Protein AF-A0AAC9MZA8-F1 (afdb_monomer_lite)

Secondary structure (DSSP, 8-state):
-PPP----------S-TT-----GGGGGTSPP-TTSS--------TTHHHHHHHHHHHTHHHHHHHHH-TTS-HHHHHHHHHHHTT---HHHHHHHHHHHHHHS-GGGGGGGHHHHHHHHHHH-HHHHHHHHHHHHHEEEEE-STT-EEEEE--S--SS-TTHHHHHHHHHHHTTS-HHHHHHHHHHHHHT--SHHHHHHHHHHSPPP--S------------S-----TTS---------

pLDDT: mean 80.79, std 21.35, range [30.94, 98.69]

Radius of gyration: 23.05 Å; chains: 1; bounding box: 43×54×93 Å

Organism: NCBI:txid340345

Sequence (241 aa):
MLGPTMSTTEPDNGPNEDILDVPGSWGTTVDPRRGGHRSVTATPAQKAAERTAKLIDEAQDTFASVFGSAATERRLATEVRAYLDGAASPVGAAATVQLVEFGVDAKRIKEFAAFADVWATAHGIDFAAAAVAELARSRVSRGHGSEWRLINQQQHAPEWVGEPVAQRLRTLLTTVNDANHAAAVAEIAARRDREFARIVAAYLAPPRRTGSPSSVTTSLSPTRRTSRCGWCCEPSARSNS

Structure (mmCIF, N/CA/C/O backbone):
data_AF-A0AAC9MZA8-F1
#
_entry.id   AF-A0AAC9MZA8-F1
#
loop_
_atom_site.group_PDB
_atom_site.id
_atom_site.type_symbol
_atom_site.label_atom_id
_atom_site.label_alt_id
_atom_site.label_comp_id
_atom_site.label_asym_id
_atom_site.label_entity_id
_atom_site.label_seq_id
_atom_site.pdbx_PDB_ins_code
_atom_site.Cartn_x
_atom_site.Cartn_y
_atom_site.Cartn_z
_atom_site.occupancy
_atom_site.B_iso_or_equiv
_atom_site.auth_seq_id
_atom_site.au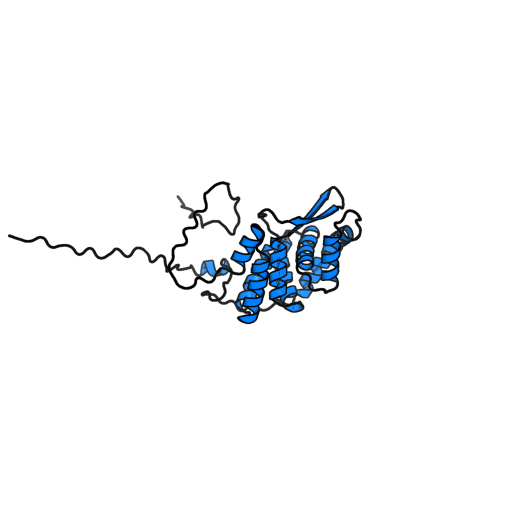th_comp_id
_atom_site.auth_asym_id
_atom_site.auth_atom_id
_atom_site.pdbx_PDB_model_num
ATOM 1 N N . MET A 1 1 ? 21.662 30.164 -75.372 1.00 40.16 1 MET A N 1
ATOM 2 C CA . MET A 1 1 ? 20.508 29.835 -74.512 1.00 40.16 1 MET A CA 1
ATOM 3 C C . MET A 1 1 ? 21.030 29.034 -73.332 1.00 40.16 1 MET A C 1
ATOM 5 O O . MET A 1 1 ? 21.491 27.921 -73.538 1.00 40.16 1 MET A O 1
ATOM 9 N N . LEU A 1 2 ? 21.070 29.640 -72.146 1.00 42.28 2 LEU A N 1
ATOM 10 C CA . LEU A 1 2 ? 21.469 28.996 -70.891 1.00 42.28 2 LEU A CA 1
ATOM 11 C C . LEU A 1 2 ? 20.207 28.391 -70.262 1.00 42.28 2 LEU A C 1
ATOM 13 O O . LEU A 1 2 ? 19.252 29.122 -70.011 1.00 42.28 2 LEU A O 1
ATOM 17 N N . GLY A 1 3 ? 20.173 27.068 -70.092 1.00 42.53 3 GLY A N 1
ATOM 18 C CA . GLY A 1 3 ? 19.085 26.375 -69.396 1.00 42.53 3 GLY A CA 1
ATOM 19 C C . GLY A 1 3 ? 19.190 26.565 -67.877 1.00 42.53 3 GLY A C 1
ATOM 20 O O . GLY A 1 3 ? 20.304 26.719 -67.371 1.00 42.53 3 GLY A O 1
ATOM 21 N N . PRO A 1 4 ? 18.068 26.575 -67.138 1.00 53.84 4 PRO A N 1
ATOM 22 C CA . PRO A 1 4 ? 18.091 26.797 -65.701 1.00 53.84 4 PRO A CA 1
ATOM 23 C C . PRO A 1 4 ? 18.634 25.559 -64.978 1.00 53.84 4 PRO A C 1
ATOM 25 O O . PRO A 1 4 ? 18.148 24.444 -65.168 1.00 53.84 4 PRO A O 1
ATOM 28 N N . THR A 1 5 ? 19.631 25.762 -64.120 1.00 47.53 5 THR A N 1
ATOM 29 C CA . THR A 1 5 ? 20.041 24.804 -63.091 1.00 47.53 5 THR A CA 1
ATOM 30 C C . THR A 1 5 ? 18.892 24.618 -62.106 1.00 47.53 5 THR A C 1
ATOM 32 O O . THR A 1 5 ? 18.578 25.528 -61.341 1.00 47.53 5 THR A O 1
ATOM 35 N N . MET A 1 6 ? 18.255 23.445 -62.120 1.00 43.38 6 MET A N 1
ATOM 36 C CA . MET A 1 6 ? 17.408 23.020 -61.010 1.00 43.38 6 MET A CA 1
ATOM 37 C C . MET A 1 6 ? 18.306 22.778 -59.796 1.00 43.38 6 MET A C 1
ATOM 39 O O . MET A 1 6 ? 19.080 21.824 -59.767 1.00 43.38 6 MET A O 1
ATOM 43 N N . SER A 1 7 ? 18.219 23.666 -58.806 1.00 48.50 7 SER A N 1
ATOM 44 C CA . SER A 1 7 ? 18.683 23.382 -57.453 1.00 48.50 7 SER A CA 1
ATOM 45 C C . SER A 1 7 ? 17.891 22.194 -56.917 1.00 48.50 7 SER A C 1
ATOM 47 O O . SER A 1 7 ? 16.705 22.320 -56.623 1.00 48.50 7 SER A O 1
ATOM 49 N N . THR A 1 8 ? 18.548 21.047 -56.776 1.00 46.00 8 THR A N 1
ATOM 50 C CA . THR A 1 8 ? 18.083 19.985 -55.885 1.00 46.00 8 THR A CA 1
ATOM 51 C C . THR A 1 8 ? 18.159 20.535 -54.467 1.00 46.00 8 THR A C 1
ATOM 53 O O . THR A 1 8 ? 19.239 20.636 -53.892 1.00 46.00 8 THR A O 1
ATOM 56 N N . THR A 1 9 ? 17.026 20.971 -53.927 1.00 53.22 9 THR A N 1
ATOM 57 C CA . THR A 1 9 ? 16.895 21.254 -52.500 1.00 53.22 9 THR A CA 1
ATOM 58 C C . THR A 1 9 ? 16.979 19.913 -51.775 1.00 53.22 9 THR A C 1
ATOM 60 O O . THR A 1 9 ? 16.089 19.074 -51.909 1.00 53.22 9 THR A O 1
ATOM 63 N N . GLU A 1 10 ? 18.093 19.680 -51.083 1.00 53.59 10 GLU A N 1
ATOM 64 C CA . GLU A 1 10 ? 18.228 18.615 -50.088 1.00 53.59 10 GLU A CA 1
ATOM 65 C C . GLU A 1 10 ? 17.060 18.727 -49.090 1.00 53.59 10 GLU A C 1
ATOM 67 O O . GLU A 1 10 ? 16.728 19.847 -48.688 1.00 53.59 10 GLU A O 1
ATOM 72 N N . PRO A 1 11 ? 16.393 17.622 -48.711 1.00 55.06 11 PRO A N 1
ATOM 73 C CA . PRO A 1 11 ? 15.373 17.681 -47.677 1.00 55.06 11 PRO A CA 1
ATOM 74 C C . PRO A 1 11 ? 16.031 18.141 -46.374 1.00 55.06 11 PRO A C 1
ATOM 76 O O . PRO A 1 11 ? 16.945 17.494 -45.864 1.00 55.06 11 PRO A O 1
ATOM 79 N N . ASP A 1 12 ? 15.565 19.280 -45.870 1.00 57.78 12 ASP A N 1
ATOM 80 C CA . ASP A 1 12 ? 15.912 19.813 -44.560 1.00 57.78 12 ASP A CA 1
ATOM 81 C C . ASP A 1 12 ? 15.499 18.788 -43.494 1.00 57.78 12 ASP A C 1
ATOM 83 O O . ASP A 1 12 ? 14.321 18.640 -43.155 1.00 57.78 12 ASP A O 1
ATOM 87 N N . ASN A 1 13 ? 16.473 18.003 -43.032 1.00 57.28 13 ASN A N 1
ATOM 88 C CA . ASN A 1 13 ? 16.318 17.111 -41.895 1.00 57.28 13 ASN A CA 1
ATOM 89 C C . ASN A 1 13 ? 16.257 17.990 -40.646 1.00 57.28 13 ASN A C 1
ATOM 91 O O . ASN A 1 13 ? 17.284 18.258 -40.017 1.00 57.28 13 ASN A O 1
ATOM 95 N N . GLY A 1 14 ? 15.049 18.438 -40.299 1.00 57.06 14 GLY A N 1
ATOM 96 C CA . GLY A 1 14 ? 14.773 19.050 -39.003 1.00 57.06 14 GLY A CA 1
ATOM 97 C C . GLY A 1 14 ? 15.338 18.204 -37.850 1.00 57.06 14 GLY A C 1
ATOM 98 O O . GLY A 1 14 ? 15.665 17.026 -38.041 1.00 57.06 14 GLY A O 1
ATOM 99 N N . PRO A 1 15 ? 15.496 18.783 -36.646 1.00 60.12 15 PRO A N 1
ATOM 100 C CA . PRO A 1 15 ? 16.067 18.068 -35.509 1.00 60.12 15 PRO A CA 1
ATOM 101 C C . PRO A 1 15 ? 15.370 16.717 -35.337 1.00 60.12 15 PRO A C 1
ATOM 103 O O . PRO A 1 15 ? 14.144 16.647 -35.318 1.00 60.12 15 PRO A O 1
ATOM 106 N N . ASN A 1 16 ? 16.167 15.648 -35.270 1.00 62.47 16 ASN A N 1
ATOM 107 C CA . ASN A 1 16 ? 15.675 14.279 -35.211 1.00 62.47 16 ASN A CA 1
ATOM 108 C C . ASN A 1 16 ? 14.790 14.094 -33.967 1.00 62.47 16 ASN A C 1
ATOM 110 O O . ASN A 1 16 ? 15.305 13.926 -32.862 1.00 62.47 16 ASN A O 1
ATOM 114 N N . GLU A 1 17 ? 13.468 14.123 -34.151 1.00 58.84 17 GLU A N 1
ATOM 115 C CA . GLU A 1 17 ? 12.479 13.984 -33.073 1.00 58.84 17 GLU A CA 1
ATOM 116 C C . GLU A 1 17 ? 12.565 12.619 -32.361 1.00 58.84 17 GLU A C 1
ATOM 118 O O . GLU A 1 17 ? 12.025 12.455 -31.265 1.00 58.84 17 GLU A O 1
ATOM 123 N N . ASP A 1 18 ? 13.287 11.651 -32.940 1.00 64.44 18 ASP A N 1
ATOM 124 C CA . ASP A 1 18 ? 13.537 10.341 -32.340 1.00 64.44 18 ASP A CA 1
ATOM 125 C C . ASP A 1 18 ? 14.761 10.314 -31.401 1.00 64.44 18 ASP A C 1
ATOM 127 O O . ASP A 1 18 ? 14.994 9.303 -30.731 1.00 64.44 18 ASP A O 1
ATOM 131 N N . ILE A 1 19 ? 15.537 11.403 -31.304 1.00 58.75 19 ILE A N 1
ATOM 132 C CA . ILE A 1 19 ? 16.696 11.514 -30.404 1.00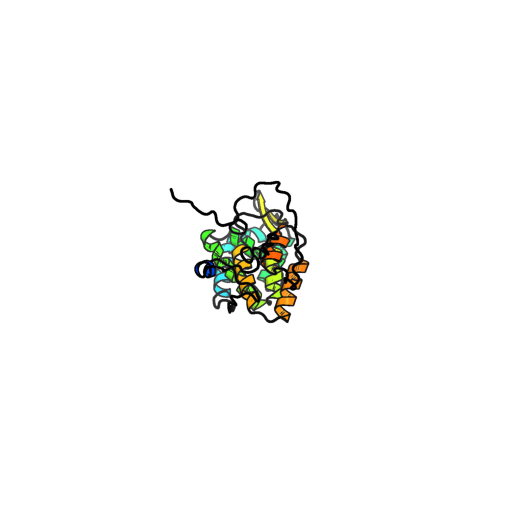 58.75 19 ILE A CA 1
ATOM 133 C C . ILE A 1 19 ? 16.410 12.560 -29.325 1.00 58.75 19 ILE A C 1
ATOM 135 O O . ILE A 1 19 ? 16.595 13.760 -29.512 1.00 58.75 19 ILE A O 1
ATOM 139 N N . LEU A 1 20 ? 15.993 12.082 -28.151 1.00 65.94 20 LEU A N 1
ATOM 140 C CA . LEU A 1 20 ? 15.943 12.898 -26.942 1.00 65.94 20 LEU A CA 1
ATOM 141 C C . LEU A 1 20 ? 17.259 12.750 -26.168 1.00 65.94 20 LEU A C 1
ATOM 143 O O . LEU A 1 20 ? 17.430 11.792 -25.410 1.00 65.94 20 LEU A O 1
ATOM 147 N N . ASP A 1 21 ? 18.162 13.720 -26.319 1.00 67.25 21 ASP A N 1
ATOM 148 C CA . ASP A 1 21 ? 19.349 13.840 -25.468 1.00 67.25 21 ASP A CA 1
ATOM 149 C C . ASP A 1 21 ? 18.939 14.334 -24.077 1.00 67.25 21 ASP A C 1
ATOM 151 O O . ASP A 1 21 ? 18.751 15.526 -23.830 1.00 67.25 21 ASP A O 1
ATOM 155 N N . VAL A 1 22 ? 18.764 13.393 -23.149 1.00 64.81 22 VAL A N 1
ATOM 156 C CA . VAL A 1 22 ? 18.431 13.699 -21.755 1.00 64.81 22 VAL A CA 1
ATOM 157 C C . VAL A 1 22 ? 19.700 14.172 -21.037 1.00 64.81 22 VAL A C 1
ATOM 159 O O . VAL A 1 22 ? 20.638 13.380 -20.892 1.00 64.81 22 VAL A O 1
ATOM 162 N N . PRO A 1 23 ? 19.756 15.420 -20.530 1.00 70.56 23 PRO A N 1
ATOM 163 C CA . PRO A 1 23 ? 20.913 15.900 -19.786 1.00 70.56 23 PRO A CA 1
ATOM 164 C C . PRO A 1 23 ? 21.208 14.997 -18.586 1.00 70.56 23 PRO A C 1
ATOM 166 O O . PRO A 1 23 ? 20.300 14.620 -17.844 1.00 70.56 23 PRO A O 1
ATOM 169 N N . GLY A 1 24 ? 22.483 14.693 -18.329 1.00 65.31 24 GLY A N 1
ATOM 170 C CA . GLY A 1 24 ? 22.874 13.827 -17.206 1.00 65.31 24 GLY A CA 1
ATOM 171 C C . GLY A 1 24 ? 22.377 14.318 -15.836 1.00 65.31 24 GLY A C 1
ATOM 172 O O . GLY A 1 24 ? 22.104 13.508 -14.950 1.00 65.31 24 GLY A O 1
ATOM 173 N N . SER A 1 25 ? 22.171 15.631 -15.679 1.00 66.38 25 SER A N 1
ATOM 174 C CA . SER A 1 25 ? 21.596 16.249 -14.476 1.00 66.38 25 SER A CA 1
ATOM 175 C C . SER A 1 25 ? 20.139 15.856 -14.215 1.00 66.38 25 SER A C 1
ATOM 177 O O . SER A 1 25 ? 19.708 15.871 -13.067 1.00 66.38 25 SER A O 1
ATOM 179 N N . TRP A 1 26 ? 19.388 15.451 -15.243 1.00 68.31 26 TRP A N 1
ATOM 180 C CA . TRP A 1 26 ? 18.012 14.963 -15.104 1.00 68.31 26 TRP A CA 1
ATOM 181 C C . TRP A 1 26 ? 17.964 13.510 -14.640 1.00 68.31 26 TRP A C 1
ATOM 183 O O . TRP A 1 26 ? 16.920 13.030 -14.200 1.00 68.31 26 TRP A O 1
ATOM 193 N N . GLY A 1 27 ? 19.099 12.805 -14.675 1.00 61.03 27 GLY A N 1
ATOM 194 C CA . GLY A 1 27 ? 19.196 11.423 -14.230 1.00 61.03 27 GLY A CA 1
ATOM 195 C C . GLY A 1 27 ? 18.736 11.227 -12.784 1.00 61.03 27 GLY A C 1
ATOM 196 O O . GLY A 1 27 ? 18.215 10.170 -12.462 1.00 61.03 27 GLY A O 1
ATOM 197 N N . THR A 1 28 ? 18.857 12.215 -11.898 1.00 61.91 28 THR A N 1
ATOM 198 C CA . THR A 1 28 ? 18.355 12.110 -10.513 1.00 61.91 28 THR A CA 1
ATOM 199 C C . THR A 1 28 ? 16.858 12.394 -10.377 1.00 61.91 28 THR A C 1
ATOM 201 O O . THR A 1 28 ? 16.281 12.060 -9.347 1.00 61.91 28 THR A O 1
ATOM 204 N N . THR A 1 29 ? 16.233 12.986 -11.395 1.00 69.81 29 THR A N 1
ATOM 205 C CA . THR A 1 29 ? 14.826 13.418 -11.389 1.00 69.81 29 THR A CA 1
ATOM 206 C C . THR A 1 29 ? 13.913 12.457 -12.152 1.00 69.81 29 THR A C 1
ATOM 208 O O . THR A 1 29 ? 12.716 12.415 -11.890 1.00 69.81 29 THR A O 1
ATOM 211 N N . VAL A 1 30 ? 14.458 11.672 -13.086 1.00 76.88 30 VAL A N 1
ATOM 212 C CA . VAL A 1 30 ? 13.683 10.728 -13.902 1.00 76.88 30 VAL A CA 1
ATOM 213 C C . VAL A 1 30 ? 13.622 9.351 -13.242 1.00 76.88 30 VAL A C 1
ATOM 215 O O . VAL A 1 30 ? 14.651 8.704 -13.016 1.00 76.88 30 VAL A O 1
ATOM 218 N N . ASP A 1 31 ? 12.400 8.872 -13.005 1.00 80.44 31 ASP A N 1
ATOM 219 C CA . ASP A 1 31 ? 12.159 7.527 -12.489 1.00 80.44 31 ASP A CA 1
ATOM 220 C C . ASP A 1 31 ? 12.634 6.439 -13.464 1.00 80.44 31 ASP A C 1
ATOM 222 O O . ASP A 1 31 ? 12.377 6.522 -14.674 1.00 80.44 31 ASP A O 1
ATOM 226 N N . PRO A 1 32 ? 13.273 5.367 -12.961 1.00 83.06 32 PRO A N 1
ATOM 227 C CA . PRO A 1 32 ? 13.818 4.314 -13.803 1.00 83.06 32 PRO A CA 1
ATOM 228 C C . PRO A 1 32 ? 12.712 3.591 -14.584 1.00 83.06 32 PRO A C 1
ATOM 230 O O . PRO A 1 32 ? 11.593 3.398 -14.104 1.00 83.06 32 PRO A O 1
ATOM 233 N N . ARG A 1 33 ? 13.033 3.165 -15.809 1.00 81.69 33 ARG A N 1
ATOM 234 C CA . ARG A 1 33 ? 12.140 2.387 -16.678 1.00 81.69 33 ARG A CA 1
ATOM 235 C C . ARG A 1 33 ? 12.833 1.100 -17.099 1.00 81.69 33 ARG A C 1
ATOM 237 O O . ARG A 1 33 ? 13.987 1.119 -17.523 1.00 81.69 33 ARG A O 1
ATOM 244 N N . ARG A 1 34 ? 12.100 -0.013 -17.059 1.00 77.94 34 ARG A N 1
ATOM 245 C CA . ARG A 1 34 ? 12.588 -1.307 -17.543 1.00 77.94 34 ARG A CA 1
ATOM 246 C C . ARG A 1 34 ? 12.962 -1.234 -19.027 1.00 77.94 34 ARG A C 1
ATOM 248 O O . ARG A 1 34 ? 12.158 -0.779 -19.839 1.00 77.94 34 ARG A O 1
ATOM 255 N N . GLY A 1 35 ? 14.174 -1.680 -19.361 1.00 73.38 35 GLY A N 1
ATOM 256 C CA . GLY A 1 35 ? 14.730 -1.607 -20.719 1.00 73.38 35 GLY A CA 1
ATOM 257 C C . GLY A 1 35 ? 15.127 -0.198 -21.180 1.00 73.38 35 GLY A C 1
ATOM 258 O O . GLY A 1 35 ? 15.465 -0.027 -22.345 1.00 73.38 35 GLY A O 1
ATOM 259 N N . GLY A 1 36 ? 15.066 0.811 -20.304 1.00 71.88 36 GLY A N 1
ATOM 260 C CA . GLY A 1 36 ? 15.584 2.148 -20.592 1.00 71.88 36 GLY A CA 1
ATOM 261 C C . GLY A 1 36 ? 17.101 2.239 -20.405 1.00 71.88 36 GLY A C 1
ATOM 262 O O . GLY A 1 36 ? 17.721 1.357 -19.815 1.00 71.88 36 GLY A O 1
ATOM 263 N N . HIS A 1 37 ? 17.686 3.357 -20.845 1.00 62.81 37 HIS A N 1
ATOM 264 C CA . HIS A 1 37 ? 19.131 3.629 -20.768 1.00 62.81 37 HIS A CA 1
ATOM 265 C C . HIS A 1 37 ? 19.712 3.586 -19.345 1.00 62.81 37 HIS A C 1
ATOM 267 O O . HIS A 1 37 ? 20.920 3.452 -19.171 1.00 62.81 37 HIS A O 1
ATOM 273 N N . ARG A 1 38 ? 18.857 3.672 -18.319 1.00 66.31 38 ARG A N 1
ATOM 274 C CA . ARG A 1 38 ? 19.238 3.593 -16.912 1.00 66.31 38 ARG A CA 1
ATOM 275 C C . ARG A 1 38 ? 18.581 2.381 -16.261 1.00 66.31 38 ARG A C 1
ATOM 277 O O . ARG A 1 38 ? 17.473 2.472 -15.736 1.00 66.31 38 ARG A O 1
ATOM 284 N N . SER A 1 39 ? 19.276 1.248 -16.293 1.00 58.72 39 SER A N 1
ATOM 285 C CA . SER A 1 39 ? 18.926 0.114 -15.440 1.00 58.72 39 SER A CA 1
ATOM 286 C C . SER A 1 39 ? 19.433 0.401 -14.029 1.00 58.72 39 SER A C 1
ATOM 288 O O . SER A 1 39 ? 20.631 0.601 -13.828 1.00 58.72 39 SER A O 1
ATOM 290 N N . VAL A 1 40 ? 18.524 0.479 -13.059 1.00 72.06 40 VAL A N 1
ATOM 291 C CA . VAL A 1 40 ? 18.881 0.575 -11.642 1.00 72.06 40 VAL A CA 1
ATOM 292 C C . VAL A 1 40 ? 18.729 -0.814 -11.045 1.00 72.06 40 VAL A C 1
ATOM 294 O O . VAL A 1 40 ? 17.638 -1.385 -11.074 1.00 72.06 40 VAL A O 1
ATOM 297 N N . THR A 1 41 ? 19.812 -1.353 -10.489 1.00 73.81 41 THR A N 1
ATOM 298 C CA . THR A 1 41 ? 19.726 -2.558 -9.666 1.00 73.81 41 THR A CA 1
ATOM 299 C C . THR A 1 41 ? 19.141 -2.178 -8.310 1.00 73.81 41 THR A C 1
ATOM 301 O O . THR A 1 41 ? 19.788 -1.508 -7.510 1.00 73.81 41 THR A O 1
ATOM 304 N N . ALA A 1 42 ? 17.905 -2.590 -8.058 1.00 82.56 42 ALA A N 1
ATOM 305 C CA . ALA A 1 42 ? 17.205 -2.412 -6.802 1.00 82.56 42 ALA A CA 1
ATOM 306 C C . ALA A 1 42 ? 16.868 -3.760 -6.161 1.00 82.56 42 ALA A C 1
ATOM 308 O O . ALA A 1 42 ? 16.289 -4.644 -6.795 1.00 82.56 42 ALA A O 1
ATOM 309 N N . THR A 1 43 ? 17.205 -3.874 -4.881 1.00 87.94 43 THR A N 1
ATOM 310 C CA . THR A 1 43 ? 16.746 -4.922 -3.967 1.00 87.94 43 THR A CA 1
ATOM 311 C C . THR A 1 43 ? 15.931 -4.281 -2.841 1.00 87.94 43 THR A C 1
ATOM 313 O O . THR A 1 43 ? 16.138 -3.091 -2.560 1.00 87.94 43 THR A O 1
ATOM 316 N N . PRO A 1 44 ? 14.999 -5.018 -2.204 1.00 89.62 44 PRO A N 1
ATOM 317 C CA . PRO A 1 44 ? 14.265 -4.523 -1.043 1.00 89.62 44 PRO A CA 1
ATOM 318 C C . PRO A 1 44 ? 15.199 -3.984 0.046 1.00 89.62 44 PRO A C 1
ATOM 320 O O . PRO A 1 44 ? 16.245 -4.575 0.325 1.00 89.62 44 PRO A O 1
ATOM 323 N N . ALA A 1 45 ? 14.854 -2.848 0.656 1.00 89.19 45 ALA A N 1
ATOM 324 C CA . ALA A 1 45 ? 15.698 -2.254 1.682 1.00 89.19 45 ALA A CA 1
ATOM 325 C C . ALA A 1 45 ? 15.727 -3.133 2.943 1.00 89.19 45 ALA A C 1
ATOM 327 O O . ALA A 1 45 ? 14.685 -3.498 3.480 1.00 89.19 45 ALA A O 1
ATOM 328 N N . GLN A 1 46 ? 16.923 -3.390 3.481 1.00 88.94 46 GLN A N 1
ATOM 329 C CA . GLN A 1 46 ? 17.118 -4.271 4.642 1.00 88.94 46 GLN A CA 1
ATOM 330 C C . GLN A 1 46 ? 16.280 -3.870 5.870 1.00 88.94 46 GLN A C 1
ATOM 332 O O . GLN A 1 46 ? 15.800 -4.727 6.602 1.00 88.94 46 GLN A O 1
ATOM 337 N N . LYS A 1 47 ? 16.083 -2.564 6.087 1.00 93.50 47 LYS A N 1
ATOM 338 C CA . LYS A 1 47 ? 15.307 -2.018 7.215 1.00 93.50 47 LYS A CA 1
ATOM 339 C C . LYS A 1 47 ? 13.840 -1.728 6.882 1.00 93.50 47 LYS A C 1
ATOM 341 O O . LYS A 1 47 ? 13.184 -1.011 7.630 1.00 93.50 47 LYS A O 1
ATOM 346 N N . ALA A 1 48 ? 13.321 -2.210 5.751 1.00 94.75 48 ALA A N 1
ATOM 347 C CA . ALA A 1 48 ? 11.944 -1.930 5.349 1.00 94.75 48 ALA A CA 1
ATOM 348 C C . ALA A 1 48 ? 10.930 -2.447 6.380 1.00 94.75 48 ALA A C 1
ATOM 350 O O . ALA A 1 48 ? 10.074 -1.684 6.812 1.00 94.75 48 ALA A O 1
ATOM 351 N N . ALA A 1 49 ? 11.092 -3.690 6.847 1.00 96.62 49 ALA A N 1
ATOM 352 C CA . ALA A 1 49 ? 10.205 -4.287 7.847 1.00 96.62 49 ALA A CA 1
ATOM 353 C C . ALA A 1 49 ? 10.189 -3.501 9.170 1.00 96.62 49 ALA A C 1
ATOM 355 O O . ALA A 1 49 ? 9.118 -3.178 9.671 1.00 96.62 49 ALA A O 1
ATOM 356 N N . GLU A 1 50 ? 11.364 -3.127 9.691 1.00 97.31 50 GLU A N 1
ATOM 357 C CA . GLU A 1 50 ? 11.497 -2.312 10.910 1.00 97.31 50 GLU A CA 1
ATOM 358 C C . GLU A 1 50 ? 10.796 -0.951 10.758 1.00 97.31 50 GLU A C 1
ATOM 360 O O . GLU A 1 50 ? 10.034 -0.533 11.629 1.00 97.31 50 GLU A O 1
ATOM 365 N N . ARG A 1 51 ? 11.008 -0.270 9.624 1.00 97.44 51 ARG A N 1
ATOM 366 C CA . ARG A 1 51 ? 10.381 1.031 9.341 1.00 97.44 51 ARG A CA 1
ATOM 367 C C . ARG A 1 51 ? 8.866 0.922 9.219 1.00 97.44 51 ARG A C 1
ATOM 369 O O . ARG A 1 51 ? 8.157 1.731 9.806 1.00 97.44 51 ARG A O 1
ATOM 376 N N . THR A 1 52 ? 8.371 -0.069 8.484 1.00 98.00 52 THR A N 1
ATOM 377 C CA . THR A 1 52 ? 6.934 -0.309 8.330 1.00 98.00 52 THR A CA 1
ATOM 378 C C . THR A 1 52 ? 6.281 -0.646 9.666 1.00 98.00 52 THR A C 1
ATOM 380 O O . THR A 1 52 ? 5.239 -0.077 9.977 1.00 98.00 52 THR A O 1
ATOM 383 N N . ALA A 1 53 ? 6.906 -1.500 10.483 1.00 97.94 53 ALA A N 1
ATOM 384 C CA . ALA A 1 53 ? 6.409 -1.819 11.818 1.00 97.94 53 ALA A CA 1
ATOM 385 C C . ALA A 1 53 ? 6.314 -0.563 12.696 1.00 97.94 53 ALA A C 1
ATOM 387 O O . ALA A 1 53 ? 5.279 -0.337 13.313 1.00 97.94 53 ALA A O 1
ATOM 388 N N . LYS A 1 54 ? 7.340 0.299 12.679 1.00 98.00 54 LYS A N 1
ATOM 389 C CA . LYS A 1 54 ? 7.329 1.572 13.411 1.00 98.00 54 LYS A CA 1
ATOM 390 C C . LYS A 1 54 ? 6.201 2.508 12.962 1.00 98.00 54 LYS A C 1
ATOM 392 O O . LYS A 1 54 ? 5.535 3.096 13.801 1.00 98.00 54 LYS A O 1
ATOM 397 N N . LEU A 1 55 ? 5.970 2.642 11.655 1.00 98.31 55 LEU A N 1
ATOM 398 C CA . LEU A 1 55 ? 4.871 3.465 11.133 1.00 98.31 55 LEU A CA 1
ATOM 399 C C . LEU A 1 55 ? 3.492 2.923 11.546 1.00 98.31 55 LEU A C 1
ATOM 401 O O . LEU A 1 55 ? 2.591 3.698 11.852 1.00 98.31 55 LEU A O 1
ATOM 405 N N . ILE A 1 56 ? 3.323 1.597 11.560 1.00 98.31 56 ILE A N 1
ATOM 406 C CA . ILE A 1 56 ? 2.085 0.951 12.020 1.00 98.31 56 ILE A CA 1
ATOM 407 C C . ILE A 1 56 ? 1.895 1.154 13.529 1.00 98.31 56 ILE A C 1
ATOM 409 O O . ILE A 1 56 ? 0.781 1.437 13.965 1.00 98.31 56 ILE A O 1
ATOM 413 N N . ASP A 1 57 ? 2.960 1.027 14.319 1.00 98.12 57 ASP A N 1
ATOM 414 C CA . ASP A 1 57 ? 2.945 1.253 15.768 1.00 98.12 57 ASP A CA 1
ATOM 415 C C . ASP A 1 57 ? 2.546 2.697 16.115 1.00 98.12 57 ASP A C 1
ATOM 417 O O . ASP A 1 57 ? 1.633 2.946 16.894 1.00 98.12 57 ASP A O 1
ATOM 421 N N . GLU A 1 58 ? 3.122 3.683 15.436 1.00 97.69 58 GLU A N 1
ATOM 422 C CA . GLU A 1 58 ? 2.747 5.086 15.645 1.00 97.69 58 GLU A CA 1
ATOM 423 C C . GLU A 1 58 ? 1.285 5.381 15.277 1.00 97.69 58 GLU A C 1
ATOM 425 O O . GLU A 1 58 ? 0.657 6.259 15.864 1.00 97.69 58 GLU A O 1
ATOM 430 N N . ALA A 1 59 ? 0.715 4.622 14.341 1.00 97.56 59 ALA A N 1
ATOM 431 C CA . ALA A 1 59 ? -0.676 4.753 13.935 1.00 97.56 59 ALA A CA 1
ATOM 432 C C . ALA A 1 59 ? -1.660 3.913 14.779 1.00 97.56 59 ALA A C 1
ATOM 434 O O . ALA A 1 59 ? -2.839 3.836 14.413 1.00 97.56 59 ALA A O 1
ATOM 435 N N . GLN A 1 60 ? -1.232 3.302 15.898 1.00 97.62 60 GLN A N 1
ATOM 436 C CA . GLN A 1 60 ? -2.079 2.421 16.722 1.00 97.62 60 GLN A CA 1
ATOM 437 C C . GLN A 1 60 ? -3.413 3.065 17.127 1.00 97.62 60 GLN A C 1
ATOM 439 O O . GLN A 1 60 ? -4.450 2.411 17.018 1.00 97.62 60 GLN A O 1
ATOM 444 N N . ASP A 1 61 ? -3.433 4.344 17.510 1.00 96.69 61 ASP A N 1
ATOM 445 C CA . ASP A 1 61 ? -4.676 5.035 17.892 1.00 96.69 61 ASP A CA 1
ATOM 446 C C . ASP A 1 61 ? -5.681 5.116 16.732 1.00 96.69 61 ASP A C 1
ATOM 448 O O . ASP A 1 61 ? -6.897 4.994 16.921 1.00 96.69 61 ASP A O 1
ATOM 452 N N . THR A 1 62 ? -5.181 5.259 15.501 1.00 96.44 62 THR A N 1
ATOM 453 C CA . THR A 1 62 ? -6.022 5.236 14.300 1.00 96.44 62 THR A CA 1
ATOM 454 C C . THR A 1 62 ? -6.609 3.843 14.085 1.00 96.44 62 THR A C 1
ATOM 456 O O . THR A 1 62 ? -7.816 3.712 13.871 1.00 96.44 62 THR A O 1
ATOM 459 N N . PHE A 1 63 ? -5.798 2.787 14.204 1.00 97.25 63 PHE A N 1
ATOM 460 C CA . PHE A 1 63 ? -6.285 1.407 14.109 1.00 97.25 63 PHE A CA 1
ATOM 461 C C . PHE A 1 63 ? -7.301 1.078 15.209 1.00 97.25 63 PHE A C 1
ATOM 463 O O . PHE A 1 63 ? -8.356 0.510 14.919 1.00 97.25 63 PHE A O 1
ATOM 470 N N . ALA A 1 64 ? -7.045 1.496 16.449 1.00 96.19 64 ALA A N 1
ATOM 471 C CA . ALA A 1 64 ? -7.968 1.333 17.566 1.00 96.19 64 ALA A CA 1
ATOM 472 C C . ALA A 1 64 ? -9.316 2.017 17.289 1.00 96.19 64 ALA A C 1
ATOM 474 O O . ALA A 1 64 ? -10.368 1.428 17.539 1.00 96.19 64 ALA A O 1
ATOM 475 N N . SER A 1 65 ? -9.310 3.217 16.695 1.00 94.38 65 SER A N 1
ATOM 476 C CA . SER A 1 65 ? -10.536 3.911 16.282 1.00 94.38 65 SER A CA 1
ATOM 477 C C . SER A 1 65 ? -11.321 3.137 15.217 1.00 94.38 65 SER A C 1
ATOM 479 O O . SER A 1 65 ? -12.541 2.995 15.335 1.00 94.38 65 SER A O 1
ATOM 481 N N . VAL A 1 66 ? -10.636 2.605 14.201 1.00 95.62 66 VAL A N 1
ATOM 482 C CA . VAL A 1 66 ? -11.256 1.802 13.134 1.00 95.62 66 VAL A CA 1
ATOM 483 C C . VAL A 1 66 ? -11.882 0.533 13.708 1.00 95.62 66 VAL A C 1
ATOM 485 O O . VAL A 1 66 ? -13.025 0.216 13.383 1.00 95.62 66 VAL A O 1
ATOM 488 N N . PHE A 1 67 ? -11.170 -0.185 14.578 1.00 95.69 67 PHE A N 1
ATOM 489 C CA . PHE A 1 67 ? -11.627 -1.470 15.108 1.00 95.69 67 PHE A CA 1
ATOM 490 C C . PHE A 1 67 ? -12.632 -1.357 16.256 1.00 95.69 67 PHE A C 1
ATOM 492 O O . PHE A 1 67 ? -13.448 -2.261 16.423 1.00 95.69 67 PHE A O 1
ATOM 499 N N . GLY A 1 68 ? -12.585 -0.275 17.034 1.00 92.31 68 GLY A N 1
ATOM 500 C CA . GLY A 1 68 ? -13.463 -0.054 18.184 1.00 92.31 68 GLY A CA 1
ATOM 501 C C . GLY A 1 68 ? -14.805 0.601 17.844 1.00 92.31 68 GLY A C 1
ATOM 502 O O . GLY A 1 68 ? -15.710 0.606 18.675 1.00 92.31 68 GLY A O 1
ATOM 503 N N . SER A 1 69 ? -14.959 1.160 16.643 1.00 91.44 69 SER A N 1
ATOM 504 C CA . SER A 1 69 ? -16.169 1.881 16.242 1.00 91.44 69 SER A CA 1
ATOM 505 C C . SER A 1 69 ? -17.166 0.977 15.517 1.00 91.44 69 SER A C 1
ATOM 507 O O . SER A 1 69 ? -16.883 0.450 14.442 1.00 91.44 69 SER A O 1
ATOM 509 N N . ALA A 1 70 ? -18.389 0.875 16.045 1.00 90.12 70 ALA A N 1
ATOM 510 C CA . ALA A 1 70 ? -19.501 0.201 15.364 1.00 90.12 70 ALA A CA 1
ATOM 511 C C . ALA A 1 70 ? -19.944 0.913 14.068 1.00 90.12 70 ALA A C 1
ATOM 513 O O . ALA A 1 70 ? -20.618 0.310 13.235 1.00 90.12 70 ALA A O 1
ATOM 514 N N . ALA A 1 71 ? -19.567 2.186 13.894 1.00 90.25 71 ALA A N 1
ATOM 515 C CA . ALA A 1 71 ? -19.847 2.961 12.686 1.00 90.25 71 ALA A CA 1
ATOM 516 C C . ALA A 1 71 ? -18.852 2.675 11.546 1.00 90.25 71 ALA A C 1
ATOM 518 O O . ALA A 1 71 ? -19.080 3.098 10.413 1.00 90.25 71 ALA A O 1
ATOM 519 N N . THR A 1 72 ? -17.749 1.971 11.821 1.00 93.38 72 THR A N 1
ATOM 520 C CA . THR A 1 72 ? -16.790 1.566 10.792 1.00 93.38 72 THR A CA 1
ATOM 521 C C . THR A 1 72 ? -17.420 0.569 9.825 1.00 93.38 72 THR A C 1
ATOM 523 O O . THR A 1 72 ? -18.046 -0.419 10.217 1.00 93.38 72 THR A O 1
ATOM 526 N N . GLU A 1 73 ? -17.198 0.784 8.532 1.00 95.00 73 GLU A N 1
ATOM 527 C CA . GLU A 1 73 ? -17.558 -0.170 7.495 1.00 95.00 73 GLU A CA 1
ATOM 528 C C . GLU A 1 73 ? -16.886 -1.526 7.755 1.00 95.00 73 GLU A C 1
ATOM 530 O O . GLU A 1 73 ? -15.660 -1.653 7.755 1.00 95.00 73 GLU A O 1
ATOM 535 N N . ARG A 1 74 ? -17.700 -2.578 7.914 1.00 94.94 74 ARG A N 1
ATOM 536 C CA . ARG A 1 74 ? -17.214 -3.934 8.227 1.00 94.94 74 ARG A CA 1
ATOM 537 C C . ARG A 1 74 ? -16.152 -4.437 7.252 1.00 94.94 74 ARG A C 1
ATOM 539 O O . ARG A 1 74 ? -15.219 -5.116 7.676 1.00 94.94 74 ARG A O 1
ATOM 546 N N . ARG A 1 75 ? -16.284 -4.109 5.963 1.00 96.00 75 ARG A N 1
ATOM 547 C CA . ARG A 1 75 ? -15.326 -4.520 4.933 1.00 96.00 75 ARG A CA 1
ATOM 548 C C . ARG A 1 75 ? -13.937 -3.944 5.204 1.00 96.00 75 ARG A C 1
ATOM 550 O O . ARG A 1 75 ? -12.984 -4.710 5.227 1.00 96.00 75 ARG A O 1
ATOM 557 N N . LEU A 1 76 ? -13.833 -2.642 5.483 1.00 97.19 76 LEU A N 1
ATOM 558 C CA . LEU A 1 76 ? -12.564 -1.986 5.812 1.00 97.19 76 LEU A CA 1
ATOM 559 C C . LEU A 1 76 ? -11.876 -2.670 7.001 1.00 97.19 76 LEU A C 1
ATOM 561 O O . LEU A 1 76 ? -10.730 -3.097 6.890 1.00 97.19 76 LEU A O 1
ATOM 565 N N . ALA A 1 77 ? -12.593 -2.830 8.118 1.00 97.25 77 ALA A N 1
ATOM 566 C CA . ALA A 1 77 ? -12.035 -3.454 9.317 1.00 97.25 77 ALA A CA 1
ATOM 567 C C . ALA A 1 77 ? -11.612 -4.916 9.082 1.00 97.25 77 ALA A C 1
ATOM 569 O O . ALA A 1 77 ? -10.631 -5.371 9.665 1.00 97.25 77 ALA A O 1
ATOM 570 N N . THR A 1 78 ? -12.346 -5.654 8.243 1.00 97.62 78 THR A N 1
ATOM 571 C CA . THR A 1 78 ? -12.037 -7.054 7.912 1.00 97.62 78 THR A CA 1
ATOM 572 C C . THR A 1 78 ? -10.767 -7.162 7.077 1.00 97.62 78 THR A C 1
ATOM 574 O O . THR A 1 78 ? -9.882 -7.933 7.429 1.00 97.62 78 THR A O 1
ATOM 577 N N . GLU A 1 79 ? -10.649 -6.369 6.011 1.00 98.19 79 GLU A N 1
ATOM 578 C CA . GLU A 1 79 ? -9.495 -6.402 5.104 1.00 98.19 79 GLU A CA 1
ATOM 579 C C . GLU A 1 79 ? -8.206 -5.971 5.809 1.00 98.19 79 GLU A C 1
ATOM 581 O O . GLU A 1 79 ? -7.178 -6.635 5.685 1.00 98.19 79 GLU A O 1
ATOM 586 N N . VAL A 1 80 ? -8.265 -4.892 6.598 1.00 98.25 80 VAL A N 1
ATOM 587 C CA . VAL A 1 80 ? -7.108 -4.406 7.365 1.00 98.25 80 VAL A CA 1
ATOM 588 C C . VAL A 1 80 ? -6.669 -5.452 8.385 1.00 98.25 80 VAL A C 1
ATOM 590 O O . VAL A 1 80 ? -5.482 -5.749 8.468 1.00 98.25 80 VAL A O 1
ATOM 593 N N . ARG A 1 81 ? -7.609 -6.055 9.128 1.00 98.00 81 ARG A N 1
ATOM 594 C CA . ARG A 1 81 ? -7.280 -7.106 10.099 1.00 98.00 81 ARG A CA 1
ATOM 595 C C . ARG A 1 81 ? -6.663 -8.323 9.419 1.00 98.00 81 ARG A C 1
ATOM 597 O O . ARG A 1 81 ? -5.607 -8.762 9.842 1.00 98.00 81 ARG A O 1
ATOM 604 N N . ALA A 1 82 ? -7.262 -8.799 8.327 1.00 97.81 82 ALA A N 1
ATOM 605 C CA . ALA A 1 82 ? -6.726 -9.926 7.572 1.00 97.81 82 ALA A CA 1
ATOM 606 C C . ALA A 1 82 ? -5.277 -9.673 7.126 1.00 97.81 82 ALA A C 1
ATOM 608 O O . ALA A 1 82 ? -4.429 -10.543 7.297 1.00 97.81 82 ALA A O 1
ATOM 609 N N . TYR A 1 83 ? -4.975 -8.479 6.607 1.00 98.31 83 TYR A N 1
ATOM 610 C CA . TYR A 1 83 ? -3.609 -8.122 6.224 1.00 98.31 83 TYR A CA 1
ATOM 611 C C . TYR A 1 83 ? -2.651 -8.045 7.424 1.00 98.31 83 TYR A C 1
ATOM 613 O O . TYR A 1 83 ? -1.546 -8.578 7.351 1.00 98.31 83 TYR A O 1
ATOM 621 N N . LEU A 1 84 ? -3.061 -7.420 8.533 1.00 97.31 84 LEU A N 1
ATOM 622 C CA . LEU A 1 84 ? -2.233 -7.332 9.744 1.00 97.31 84 LEU A CA 1
ATOM 623 C C . LEU A 1 84 ? -1.988 -8.705 10.394 1.00 97.31 84 LEU A C 1
ATOM 625 O O . LEU A 1 84 ? -0.918 -8.920 10.957 1.00 97.31 84 LEU A O 1
ATOM 629 N N . ASP A 1 85 ? -2.922 -9.645 10.238 1.00 97.06 85 ASP A N 1
ATOM 630 C CA . ASP A 1 85 ? -2.790 -11.045 10.661 1.00 97.06 85 ASP A CA 1
ATOM 631 C C . ASP A 1 85 ? -1.950 -11.891 9.673 1.00 97.06 85 ASP A C 1
ATOM 633 O O . ASP A 1 85 ? -1.750 -13.089 9.880 1.00 97.06 85 ASP A O 1
ATOM 637 N N . GLY A 1 86 ? -1.437 -11.283 8.596 1.00 96.56 86 GLY A N 1
ATOM 638 C CA . GLY A 1 86 ? -0.520 -11.901 7.634 1.00 96.56 86 GLY A CA 1
ATOM 639 C C . GLY A 1 86 ? -1.174 -12.490 6.381 1.00 96.56 86 GLY A C 1
ATOM 640 O O . GLY A 1 86 ? -0.481 -13.099 5.562 1.00 96.56 86 GLY A O 1
ATOM 641 N N . ALA A 1 87 ? -2.484 -12.322 6.182 1.00 97.12 87 ALA A N 1
ATOM 642 C CA . ALA A 1 87 ? -3.137 -12.757 4.952 1.00 97.12 87 ALA A CA 1
ATOM 643 C C . ALA A 1 87 ? -2.731 -11.872 3.763 1.00 97.12 87 ALA A C 1
ATOM 645 O O . ALA A 1 87 ? -2.613 -10.650 3.871 1.00 97.12 87 ALA A O 1
ATOM 646 N N . ALA A 1 88 ? -2.604 -12.485 2.585 1.00 97.19 88 ALA A N 1
ATOM 647 C CA . ALA A 1 88 ? -2.345 -11.777 1.336 1.00 97.19 88 ALA A CA 1
ATOM 648 C C . ALA A 1 88 ? -3.608 -11.039 0.843 1.00 97.19 88 ALA A C 1
ATOM 650 O O . ALA A 1 88 ? -4.231 -11.439 -0.139 1.00 97.19 88 ALA A O 1
ATOM 651 N N . SER A 1 89 ? -3.982 -9.944 1.514 1.00 98.12 89 SER A N 1
ATOM 652 C CA . SER A 1 89 ? -5.032 -9.019 1.065 1.00 98.12 89 SER A CA 1
ATOM 653 C C . SER A 1 89 ? -4.428 -7.729 0.489 1.00 98.12 89 SER A C 1
ATOM 655 O O . SER A 1 89 ? -3.976 -6.873 1.254 1.00 98.12 89 SER A O 1
ATOM 657 N N . PRO A 1 90 ? -4.448 -7.528 -0.848 1.00 98.38 90 PRO A N 1
ATOM 658 C CA . PRO A 1 90 ? -4.013 -6.271 -1.460 1.00 98.38 90 PRO A CA 1
ATOM 659 C C . PRO A 1 90 ? -4.861 -5.069 -1.025 1.00 98.38 90 PRO A C 1
ATOM 661 O O . PRO A 1 90 ? -4.343 -3.963 -0.880 1.00 98.38 90 PRO A O 1
ATOM 664 N N . VAL A 1 91 ? -6.160 -5.288 -0.787 1.00 98.31 91 VAL A N 1
ATOM 665 C CA . VAL A 1 91 ? -7.083 -4.249 -0.306 1.00 98.31 91 VAL A CA 1
ATOM 666 C C . VAL A 1 91 ? -6.742 -3.867 1.132 1.00 98.31 91 VAL A C 1
ATOM 668 O O . VAL A 1 91 ? -6.664 -2.681 1.444 1.00 98.31 91 VAL A O 1
ATOM 671 N N . GLY A 1 92 ? -6.488 -4.856 1.992 1.00 98.44 92 GLY A N 1
ATOM 672 C CA . GLY A 1 92 ? -6.048 -4.650 3.369 1.00 98.44 92 GLY A CA 1
ATOM 673 C C . GLY A 1 92 ? -4.714 -3.918 3.439 1.00 98.44 92 GLY A C 1
ATOM 674 O O . GLY A 1 92 ? -4.608 -2.914 4.134 1.00 98.44 92 GLY A O 1
ATOM 675 N N . ALA A 1 93 ? -3.735 -4.344 2.639 1.00 98.69 93 ALA A N 1
ATOM 676 C CA . ALA A 1 93 ? -2.434 -3.693 2.524 1.00 98.69 93 ALA A CA 1
ATOM 677 C C . ALA A 1 93 ? -2.557 -2.214 2.119 1.00 98.69 93 ALA A C 1
ATOM 679 O O . ALA A 1 93 ? -1.981 -1.334 2.767 1.00 98.69 93 ALA A O 1
ATOM 680 N N . ALA A 1 94 ? -3.353 -1.927 1.084 1.00 98.38 94 ALA A N 1
ATOM 681 C CA . ALA A 1 94 ? -3.618 -0.566 0.636 1.00 98.38 94 ALA A CA 1
ATOM 682 C C . ALA A 1 94 ? -4.326 0.272 1.711 1.00 98.38 94 ALA A C 1
ATOM 684 O O . ALA A 1 94 ? -3.937 1.411 1.963 1.00 98.38 94 ALA A O 1
ATOM 685 N N . ALA A 1 95 ? -5.347 -0.278 2.367 1.00 98.38 95 ALA A N 1
ATOM 686 C CA . ALA A 1 95 ? -6.061 0.410 3.436 1.00 98.38 95 ALA A CA 1
ATOM 687 C C . ALA A 1 95 ? -5.157 0.690 4.649 1.00 98.38 95 ALA A C 1
ATOM 689 O O . ALA A 1 95 ? -5.237 1.774 5.220 1.00 98.38 95 ALA A O 1
ATOM 690 N N . THR A 1 96 ? -4.249 -0.224 5.004 1.00 98.69 96 THR A N 1
ATOM 691 C CA . THR A 1 96 ? -3.286 -0.036 6.099 1.00 98.69 96 THR A CA 1
ATOM 692 C C . THR A 1 96 ? -2.380 1.167 5.866 1.00 98.69 96 THR A C 1
ATOM 694 O O . THR A 1 96 ? -2.225 1.977 6.772 1.00 98.69 96 THR A O 1
ATOM 697 N N . VAL A 1 97 ? -1.826 1.342 4.662 1.00 98.44 97 VAL A N 1
ATOM 698 C CA . VAL A 1 97 ? -0.994 2.521 4.338 1.00 98.44 97 VAL A CA 1
ATOM 699 C C . VAL A 1 97 ? -1.773 3.823 4.525 1.00 98.44 97 VAL A C 1
ATOM 701 O O . VAL A 1 97 ? -1.247 4.798 5.053 1.00 98.44 97 VAL A O 1
ATOM 704 N N . GLN A 1 98 ? -3.042 3.832 4.127 1.00 96.94 98 GLN A N 1
ATOM 705 C CA . GLN A 1 98 ? -3.899 5.007 4.261 1.00 96.94 98 GLN A CA 1
ATOM 706 C C . GLN A 1 98 ? -4.308 5.272 5.708 1.00 96.94 98 GLN A C 1
ATOM 708 O O . GLN A 1 98 ? -4.434 6.419 6.100 1.00 96.94 98 GLN A O 1
ATOM 713 N N . LEU A 1 99 ? -4.485 4.240 6.533 1.00 97.56 99 LEU A N 1
ATOM 714 C CA . LEU A 1 99 ? -4.698 4.425 7.970 1.00 97.56 99 LEU A CA 1
ATOM 715 C C . LEU A 1 99 ? -3.439 4.945 8.665 1.00 97.56 99 LEU A C 1
ATOM 717 O O . LEU A 1 99 ? -3.535 5.814 9.526 1.00 97.56 99 LEU A O 1
ATOM 721 N N . VAL A 1 100 ? -2.263 4.476 8.247 1.00 98.19 100 VAL A N 1
ATOM 722 C CA . VAL A 1 100 ? -0.985 5.009 8.728 1.00 98.19 100 VAL A CA 1
ATOM 723 C C . VAL A 1 100 ? -0.853 6.495 8.395 1.00 98.19 100 VAL A C 1
ATOM 725 O O . VAL A 1 100 ? -0.434 7.249 9.263 1.00 98.19 100 VAL A O 1
ATOM 728 N N . GLU A 1 101 ? -1.284 6.945 7.210 1.00 95.88 101 GLU A N 1
ATOM 729 C CA . GLU A 1 101 ? -1.338 8.375 6.844 1.00 95.88 101 GLU A CA 1
ATOM 730 C C . GLU A 1 101 ? -2.028 9.238 7.909 1.00 95.88 101 GLU A C 1
ATOM 732 O O . GLU A 1 101 ? -1.527 10.302 8.256 1.00 95.88 101 GLU A O 1
ATOM 737 N N . PHE A 1 102 ? -3.160 8.780 8.451 1.00 94.50 102 PHE A N 1
ATOM 738 C CA . PHE A 1 102 ? -3.905 9.522 9.472 1.00 94.50 102 PHE A CA 1
ATOM 739 C C . PHE A 1 102 ? -3.207 9.544 10.838 1.00 94.50 102 PHE A C 1
ATOM 741 O O . PHE A 1 102 ? -3.515 10.411 11.655 1.00 94.50 102 PHE A O 1
ATOM 748 N N . GLY A 1 103 ? -2.314 8.586 11.099 1.00 93.94 103 GLY A N 1
ATOM 749 C CA . GLY A 1 103 ? -1.646 8.407 12.387 1.00 93.94 103 GLY A CA 1
ATOM 750 C C . GLY A 1 103 ? -0.230 8.979 12.472 1.00 93.94 103 GLY A C 1
ATOM 751 O O . GLY A 1 103 ? 0.315 9.044 13.568 1.00 93.94 103 GLY A O 1
ATOM 752 N N . VAL A 1 104 ? 0.378 9.395 11.357 1.00 95.25 104 VAL A N 1
ATOM 753 C CA . VAL A 1 104 ? 1.790 9.821 11.315 1.00 95.25 104 VAL A CA 1
ATOM 754 C C . VAL A 1 104 ? 1.965 11.235 10.753 1.00 95.25 104 VAL A C 1
ATOM 756 O O . VAL A 1 104 ? 1.122 11.749 10.024 1.00 95.25 104 VAL A O 1
ATOM 759 N N . ASP A 1 105 ? 3.089 11.886 11.078 1.00 92.88 105 ASP A N 1
ATOM 760 C CA . ASP A 1 105 ? 3.420 13.220 10.551 1.00 92.88 105 ASP A CA 1
ATOM 761 C C . ASP A 1 105 ? 3.585 13.177 9.018 1.00 92.88 105 ASP A C 1
ATOM 763 O O . ASP A 1 105 ? 4.389 12.403 8.490 1.00 92.88 105 ASP A O 1
ATOM 767 N N . ALA A 1 106 ? 2.881 14.061 8.301 1.00 88.94 106 ALA A N 1
ATOM 768 C CA . ALA A 1 106 ? 2.936 14.187 6.843 1.00 88.94 106 ALA A CA 1
ATOM 769 C C . ALA A 1 106 ? 4.364 14.374 6.288 1.00 88.94 106 ALA A C 1
ATOM 771 O O . ALA A 1 106 ? 4.669 13.937 5.177 1.00 88.94 106 ALA A O 1
ATOM 772 N N . LYS A 1 107 ? 5.296 14.946 7.065 1.00 92.12 107 LYS A N 1
ATOM 773 C CA . LYS A 1 107 ? 6.719 15.072 6.685 1.00 92.12 107 LYS A CA 1
ATOM 774 C C . LYS A 1 107 ? 7.398 13.721 6.451 1.00 92.12 107 LYS A C 1
ATOM 776 O O . LYS A 1 107 ? 8.435 13.664 5.788 1.00 92.12 107 LYS A O 1
ATOM 781 N N . ARG A 1 108 ? 6.825 12.640 6.981 1.00 93.88 108 ARG A N 1
ATOM 782 C CA . ARG A 1 108 ? 7.350 11.272 6.912 1.00 93.88 108 ARG A CA 1
ATOM 783 C C . ARG A 1 108 ? 6.738 10.442 5.792 1.00 93.88 108 ARG A C 1
ATOM 785 O O . ARG A 1 108 ? 7.088 9.276 5.650 1.00 93.88 108 ARG A O 1
ATOM 792 N N . ILE A 1 109 ? 5.914 11.041 4.929 1.00 92.06 109 ILE A N 1
ATOM 793 C CA . ILE A 1 109 ? 5.282 10.368 3.782 1.00 92.06 109 ILE A CA 1
ATOM 794 C C . ILE A 1 109 ? 6.283 9.589 2.913 1.00 92.06 109 ILE A C 1
ATOM 796 O O . ILE A 1 109 ? 5.993 8.492 2.450 1.00 92.06 109 ILE A O 1
ATOM 800 N N . LYS A 1 110 ? 7.518 10.087 2.757 1.00 94.19 110 LYS A N 1
ATOM 801 C CA . LYS A 1 110 ? 8.578 9.404 1.992 1.00 94.19 110 LYS A CA 1
ATOM 802 C C . LYS A 1 110 ? 8.970 8.042 2.573 1.00 94.19 110 LYS A C 1
ATOM 804 O O . LYS A 1 110 ? 9.429 7.178 1.830 1.00 94.19 110 LYS A O 1
ATOM 809 N N . GLU A 1 111 ? 8.785 7.826 3.874 1.00 96.81 111 GLU A N 1
ATOM 810 C CA . GLU A 1 111 ? 9.060 6.541 4.526 1.00 96.81 111 GLU A CA 1
ATOM 811 C C . GLU A 1 111 ? 8.095 5.441 4.061 1.00 96.81 111 GLU A C 1
ATOM 813 O O . GLU A 1 111 ? 8.416 4.259 4.185 1.00 96.81 111 GLU A O 1
ATOM 818 N N . PHE A 1 112 ? 6.966 5.802 3.439 1.00 97.62 112 PHE A N 1
ATOM 819 C CA . PHE A 1 112 ? 5.954 4.847 2.988 1.00 97.62 112 PHE A CA 1
ATOM 820 C C . PHE A 1 112 ? 6.472 3.963 1.850 1.00 97.62 112 PHE A C 1
ATOM 822 O O . PHE A 1 112 ? 5.977 2.856 1.659 1.00 97.62 112 PHE A O 1
ATOM 829 N N . ALA A 1 113 ? 7.539 4.377 1.157 1.00 97.81 113 ALA A N 1
ATOM 830 C CA . ALA A 1 113 ? 8.269 3.523 0.223 1.00 97.81 113 ALA A CA 1
ATOM 831 C C . ALA A 1 113 ? 8.656 2.155 0.832 1.00 97.81 113 ALA A C 1
ATOM 833 O O . ALA A 1 113 ? 8.714 1.163 0.107 1.00 97.81 113 ALA A O 1
ATOM 834 N N . ALA A 1 114 ? 8.860 2.071 2.156 1.00 98.12 114 ALA A N 1
ATOM 835 C CA . ALA A 1 114 ? 9.153 0.817 2.851 1.00 98.12 114 ALA A CA 1
ATOM 836 C C . ALA A 1 114 ? 8.043 -0.243 2.701 1.00 98.12 114 ALA A C 1
ATOM 838 O O . ALA A 1 114 ? 8.354 -1.432 2.656 1.00 98.12 114 ALA A O 1
ATOM 839 N N . PHE A 1 115 ? 6.774 0.156 2.542 1.00 98.56 115 PHE A N 1
ATOM 840 C CA . PHE A 1 115 ? 5.673 -0.790 2.330 1.00 98.56 115 PHE A CA 1
ATOM 841 C C . PHE A 1 115 ? 5.847 -1.609 1.049 1.00 98.56 115 PHE A C 1
ATOM 843 O O . PHE A 1 115 ? 5.629 -2.816 1.075 1.00 98.56 115 PHE A O 1
ATOM 850 N N . ALA A 1 116 ? 6.310 -0.995 -0.047 1.00 98.44 116 ALA A N 1
ATOM 851 C CA . ALA A 1 116 ? 6.549 -1.714 -1.300 1.00 98.44 116 ALA A CA 1
ATOM 852 C C . ALA A 1 116 ? 7.607 -2.818 -1.135 1.00 98.44 116 ALA A C 1
ATOM 854 O O . ALA A 1 116 ? 7.443 -3.919 -1.658 1.00 98.44 116 ALA A O 1
ATOM 855 N N . ASP A 1 117 ? 8.668 -2.535 -0.374 1.00 98.25 117 ASP A N 1
ATOM 856 C CA . ASP A 1 117 ? 9.724 -3.503 -0.075 1.00 98.25 117 ASP A CA 1
ATOM 857 C C . ASP A 1 117 ? 9.210 -4.652 0.806 1.00 98.25 117 ASP A C 1
ATOM 859 O O . ASP A 1 117 ? 9.519 -5.816 0.540 1.00 98.25 117 ASP A O 1
ATOM 863 N N . VAL A 1 118 ? 8.403 -4.343 1.829 1.00 98.25 118 VAL A N 1
ATOM 864 C CA . VAL A 1 118 ? 7.785 -5.350 2.707 1.00 98.25 118 VAL A CA 1
ATOM 865 C C . VAL A 1 118 ? 6.841 -6.252 1.919 1.00 98.25 118 VAL A C 1
ATOM 867 O O . VAL A 1 118 ? 6.961 -7.470 2.008 1.00 98.25 118 VAL A O 1
ATOM 870 N N . TRP A 1 119 ? 5.959 -5.684 1.096 1.00 98.56 119 TRP A N 1
ATOM 871 C CA . TRP A 1 119 ? 5.031 -6.453 0.265 1.00 98.56 119 TRP A CA 1
ATOM 872 C C . TRP A 1 119 ? 5.756 -7.360 -0.721 1.00 98.56 119 TRP A C 1
ATOM 874 O O . TRP A 1 119 ? 5.449 -8.548 -0.794 1.00 98.56 119 TRP A O 1
ATOM 884 N N . ALA A 1 120 ? 6.757 -6.825 -1.427 1.00 97.69 120 ALA A N 1
ATOM 885 C CA . ALA A 1 120 ? 7.535 -7.597 -2.387 1.00 97.69 120 ALA A CA 1
ATOM 886 C C . ALA A 1 120 ? 8.296 -8.752 -1.720 1.00 97.69 120 ALA A C 1
ATOM 888 O O . ALA A 1 120 ? 8.405 -9.827 -2.304 1.00 97.69 120 ALA A O 1
ATOM 889 N N . THR A 1 121 ? 8.799 -8.542 -0.500 1.00 96.94 121 THR A N 1
ATOM 890 C CA . THR A 1 121 ? 9.555 -9.557 0.250 1.00 96.94 121 THR A CA 1
ATOM 891 C C . THR A 1 121 ? 8.645 -10.625 0.857 1.00 96.94 121 THR A C 1
ATOM 893 O O . THR A 1 121 ? 8.973 -11.805 0.793 1.00 96.94 121 THR A O 1
ATOM 896 N N . ALA A 1 122 ? 7.517 -10.227 1.450 1.00 96.44 122 ALA A N 1
ATOM 897 C CA . ALA A 1 122 ? 6.633 -11.131 2.184 1.00 96.44 122 ALA A CA 1
ATOM 898 C C . ALA A 1 122 ? 5.680 -11.921 1.276 1.00 96.44 122 ALA A C 1
ATOM 900 O O . ALA A 1 122 ? 5.373 -13.075 1.568 1.00 96.44 122 ALA A O 1
ATOM 901 N N . HIS A 1 123 ? 5.213 -11.311 0.182 1.00 97.00 123 HIS A N 1
ATOM 902 C CA . HIS A 1 123 ? 4.144 -11.868 -0.651 1.00 97.00 123 HIS A CA 1
ATOM 903 C C . HIS A 1 123 ? 4.472 -11.921 -2.148 1.00 97.00 123 HIS A C 1
ATOM 905 O O . HIS A 1 123 ? 3.690 -12.483 -2.906 1.00 97.00 123 HIS A O 1
ATOM 911 N N . GLY A 1 124 ? 5.608 -11.367 -2.579 1.00 97.12 124 GLY A N 1
ATOM 912 C CA . GLY A 1 124 ? 5.988 -11.310 -3.989 1.00 97.12 124 GLY A CA 1
ATOM 913 C C . GLY A 1 124 ? 5.645 -9.984 -4.674 1.00 97.12 124 GLY A C 1
ATOM 914 O O . GLY A 1 124 ? 4.905 -9.134 -4.168 1.00 97.12 124 GLY A O 1
ATOM 915 N N . ILE A 1 125 ? 6.257 -9.769 -5.843 1.00 97.62 125 ILE A N 1
ATOM 916 C CA . ILE A 1 125 ? 6.162 -8.497 -6.577 1.00 97.62 125 ILE A CA 1
ATOM 917 C C . ILE A 1 125 ? 4.786 -8.282 -7.222 1.00 97.62 125 ILE A C 1
ATOM 919 O O . ILE A 1 125 ? 4.351 -7.146 -7.388 1.00 97.62 125 ILE A O 1
ATOM 923 N N . ASP A 1 126 ? 4.096 -9.362 -7.570 1.00 97.88 126 ASP A N 1
ATOM 924 C CA . ASP A 1 126 ? 2.721 -9.392 -8.060 1.00 97.88 126 ASP A CA 1
ATOM 925 C C . ASP A 1 126 ? 1.734 -8.927 -6.983 1.00 97.88 126 ASP A C 1
ATOM 927 O O . ASP A 1 126 ? 0.916 -8.046 -7.249 1.00 97.88 126 ASP A O 1
ATOM 931 N N . PHE A 1 127 ? 1.886 -9.400 -5.742 1.00 98.56 127 PHE A N 1
ATOM 932 C CA . PHE A 1 127 ? 1.122 -8.884 -4.607 1.00 98.56 127 PHE A CA 1
ATOM 933 C C . PHE A 1 127 ? 1.394 -7.395 -4.367 1.00 98.56 127 PHE A C 1
ATOM 935 O O . PHE A 1 127 ? 0.457 -6.609 -4.218 1.00 98.56 127 PHE A O 1
ATOM 942 N N . ALA A 1 128 ? 2.666 -6.980 -4.369 1.00 98.50 128 ALA A N 1
ATOM 943 C CA . ALA A 1 128 ? 3.020 -5.569 -4.215 1.00 98.50 128 ALA A CA 1
ATOM 944 C C . ALA A 1 128 ? 2.384 -4.702 -5.319 1.00 98.50 128 ALA A C 1
ATOM 946 O O . ALA A 1 128 ? 1.875 -3.613 -5.047 1.00 98.50 128 ALA A O 1
ATOM 947 N N . ALA A 1 129 ? 2.354 -5.206 -6.554 1.00 98.38 129 ALA A N 1
ATOM 948 C CA . ALA A 1 129 ? 1.711 -4.551 -7.683 1.00 98.38 129 ALA A CA 1
ATOM 949 C C . ALA A 1 129 ? 0.188 -4.458 -7.524 1.00 98.38 129 ALA A C 1
ATOM 951 O O . ALA A 1 129 ? -0.387 -3.389 -7.749 1.00 98.38 129 ALA A O 1
ATOM 952 N N . ALA A 1 130 ? -0.457 -5.530 -7.064 1.00 98.50 130 ALA A N 1
ATOM 953 C CA . ALA A 1 130 ? -1.873 -5.527 -6.722 1.00 98.50 130 ALA A CA 1
ATOM 954 C C . ALA A 1 130 ? -2.193 -4.498 -5.625 1.00 98.50 130 ALA A C 1
ATOM 956 O O . ALA A 1 130 ? -3.142 -3.731 -5.773 1.00 98.50 130 ALA A O 1
ATOM 957 N N . ALA A 1 131 ? -1.390 -4.430 -4.559 1.00 98.62 131 ALA A N 1
ATOM 958 C CA . ALA A 1 131 ? -1.604 -3.513 -3.439 1.00 98.62 131 ALA A CA 1
ATOM 959 C C . ALA A 1 131 ? -1.453 -2.037 -3.850 1.00 98.62 131 ALA A C 1
ATOM 961 O O . ALA A 1 131 ? -2.295 -1.209 -3.502 1.00 98.62 131 ALA A O 1
ATOM 962 N N . VAL A 1 132 ? -0.444 -1.692 -4.661 1.00 98.31 132 VAL A N 1
ATOM 963 C CA . VAL A 1 132 ? -0.314 -0.324 -5.203 1.00 98.31 132 VAL A CA 1
ATOM 964 C C . VAL A 1 132 ? -1.466 0.019 -6.150 1.00 98.31 132 VAL A C 1
ATOM 966 O O . VAL A 1 132 ? -1.957 1.149 -6.144 1.00 98.31 132 VAL A O 1
ATOM 969 N N . ALA A 1 133 ? -1.949 -0.941 -6.940 1.00 97.00 133 ALA A N 1
ATOM 970 C CA . ALA A 1 133 ? -3.132 -0.720 -7.760 1.00 97.00 133 ALA A CA 1
ATOM 971 C C . ALA A 1 133 ? -4.387 -0.481 -6.895 1.00 97.00 133 ALA A C 1
ATOM 973 O O . ALA A 1 133 ? -5.160 0.427 -7.193 1.00 97.00 133 ALA A O 1
ATOM 974 N N . GLU A 1 134 ? -4.569 -1.202 -5.783 1.00 97.75 134 GLU A N 1
ATOM 975 C CA . GLU A 1 134 ? -5.660 -0.939 -4.830 1.00 97.75 134 GLU A CA 1
ATOM 976 C C . GLU A 1 134 ? -5.534 0.429 -4.129 1.00 97.75 134 GLU A C 1
ATOM 978 O O . GLU A 1 134 ? -6.550 1.108 -3.951 1.00 97.75 134 GLU A O 1
ATOM 983 N N . LEU A 1 135 ? -4.314 0.897 -3.824 1.00 96.38 135 LEU A N 1
ATOM 984 C CA . LEU A 1 135 ? -4.059 2.267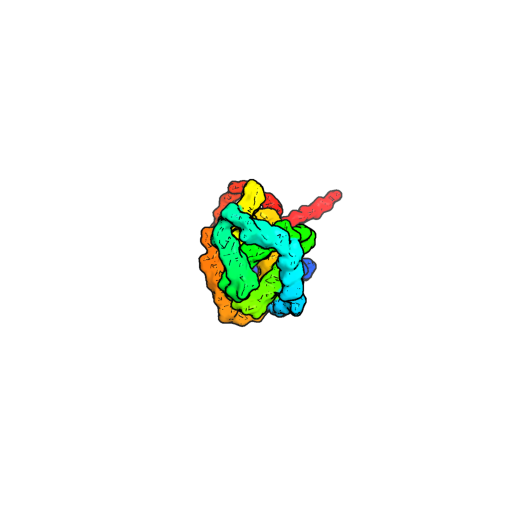 -3.336 1.00 96.38 135 LEU A CA 1
ATOM 985 C C . LEU A 1 135 ? -4.510 3.350 -4.324 1.00 96.38 135 LEU A C 1
ATOM 987 O O . LEU A 1 135 ? -4.841 4.466 -3.923 1.00 96.38 135 LEU A O 1
ATOM 991 N N . ALA A 1 136 ? -4.491 3.043 -5.620 1.00 95.25 136 ALA A N 1
ATOM 992 C CA . ALA A 1 136 ? -4.950 3.947 -6.667 1.00 95.25 136 ALA A CA 1
ATOM 993 C C . ALA A 1 136 ? -6.460 3.825 -6.943 1.00 95.25 136 ALA A C 1
ATOM 995 O O . ALA A 1 136 ? -7.065 4.745 -7.495 1.00 95.25 136 ALA A O 1
ATOM 996 N N . ARG A 1 137 ? -7.085 2.697 -6.585 1.00 94.94 137 ARG A N 1
ATOM 997 C CA . ARG A 1 137 ? -8.524 2.446 -6.782 1.00 94.94 137 ARG A CA 1
ATOM 998 C C . ARG A 1 137 ? -9.385 2.905 -5.619 1.00 94.94 137 ARG A C 1
ATOM 1000 O O . ARG A 1 137 ? -10.541 3.274 -5.835 1.00 94.94 137 ARG A O 1
ATOM 1007 N N . SER A 1 138 ? -8.858 2.839 -4.404 1.00 94.12 138 SER A N 1
ATOM 1008 C CA . SER A 1 138 ? -9.631 2.980 -3.175 1.00 94.12 138 SER A CA 1
ATOM 1009 C C . SER A 1 138 ? -9.015 3.995 -2.225 1.00 94.12 138 SER A C 1
ATOM 1011 O O . SER A 1 138 ? -7.797 4.166 -2.184 1.00 94.12 138 SER A O 1
ATOM 1013 N N . ARG A 1 139 ? -9.875 4.658 -1.451 1.00 93.50 139 ARG A N 1
ATOM 1014 C CA . A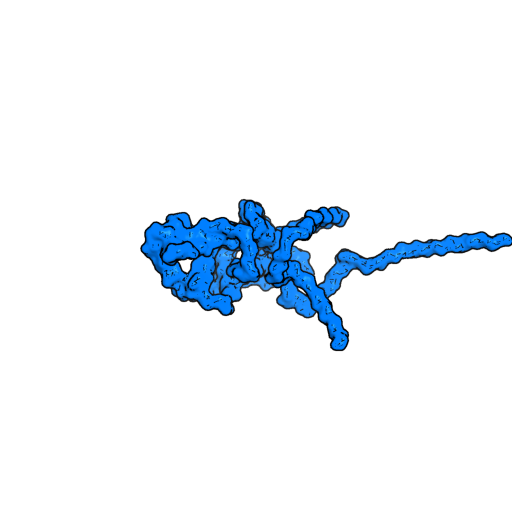RG A 1 139 ? -9.476 5.580 -0.402 1.00 93.50 139 ARG A CA 1
ATOM 1015 C C . ARG A 1 139 ? -10.156 5.267 0.922 1.00 93.50 139 ARG A C 1
ATOM 1017 O O . ARG A 1 139 ? -11.362 5.043 0.952 1.00 93.50 139 ARG A O 1
ATOM 1024 N N . VAL A 1 140 ? -9.413 5.309 2.020 1.00 94.88 140 VAL A N 1
ATOM 1025 C CA . VAL A 1 140 ? -9.991 5.338 3.361 1.00 94.88 140 VAL A CA 1
ATOM 1026 C C . VAL A 1 140 ? -10.487 6.752 3.639 1.00 94.88 140 VAL A C 1
ATOM 1028 O O . VAL A 1 140 ? -9.738 7.727 3.567 1.00 94.88 140 VAL A O 1
ATOM 1031 N N . SER A 1 141 ? -11.778 6.869 3.925 1.00 93.31 141 SER A N 1
ATOM 1032 C CA . SER A 1 141 ? -12.429 8.123 4.277 1.00 93.31 141 SER A CA 1
ATOM 1033 C C . SER A 1 141 ? -12.868 8.088 5.732 1.00 93.31 141 SER A C 1
ATOM 1035 O O . SER A 1 141 ? -13.441 7.098 6.196 1.00 93.31 141 SER A O 1
ATOM 1037 N N . ARG A 1 142 ? -12.609 9.196 6.427 1.00 91.25 142 ARG A N 1
ATOM 1038 C CA . ARG A 1 142 ? -13.142 9.475 7.753 1.00 91.25 142 ARG A CA 1
ATOM 1039 C C . ARG A 1 142 ? -14.346 10.403 7.609 1.00 91.25 142 ARG A C 1
ATOM 1041 O O . ARG A 1 142 ? -14.198 11.539 7.160 1.00 91.25 142 ARG A O 1
ATOM 1048 N N . GLY A 1 143 ? -15.524 9.896 7.952 1.00 85.56 143 GLY A N 1
ATOM 1049 C CA . GLY A 1 143 ? -16.764 10.665 8.013 1.00 85.56 143 GLY A CA 1
ATOM 1050 C C . GLY A 1 143 ? -16.868 11.494 9.295 1.00 85.56 143 GLY A C 1
ATOM 1051 O O . GLY A 1 143 ? -15.905 11.652 10.048 1.00 85.56 143 GLY A O 1
ATOM 1052 N N . HIS A 1 144 ? -18.062 12.019 9.571 1.00 79.62 144 HIS A N 1
ATOM 1053 C CA . HIS A 1 144 ? -18.322 12.694 10.841 1.00 79.62 144 HIS A CA 1
ATOM 1054 C C . HIS A 1 144 ? -18.220 11.704 12.016 1.00 79.62 144 HIS A C 1
ATOM 1056 O O . HIS A 1 144 ? -18.798 10.620 11.986 1.00 79.62 144 HIS A O 1
ATOM 1062 N N . GLY A 1 145 ? -17.486 12.087 13.066 1.00 77.75 145 GLY A N 1
ATOM 1063 C CA . GLY A 1 145 ? -17.273 11.251 14.252 1.00 77.75 145 GLY A CA 1
ATOM 1064 C C . GLY A 1 145 ? -16.219 10.152 14.052 1.00 77.75 145 GLY A C 1
ATOM 1065 O O . GLY A 1 145 ? -15.082 10.432 13.662 1.00 77.75 145 GLY A O 1
ATOM 1066 N N . SER A 1 146 ? -16.584 8.908 14.382 1.00 78.56 146 SER A N 1
ATOM 1067 C CA . SER A 1 146 ? -15.738 7.700 14.315 1.00 78.56 146 SER A CA 1
ATOM 1068 C C . SER A 1 146 ? -16.093 6.783 13.138 1.00 78.56 146 SER A C 1
ATOM 1070 O O . SER A 1 146 ? -15.875 5.572 13.184 1.00 78.56 146 SER A O 1
ATOM 1072 N N . GLU A 1 147 ? -16.707 7.341 12.100 1.00 91.19 147 GLU A N 1
ATOM 1073 C CA . GLU A 1 147 ? -17.112 6.596 10.918 1.00 91.19 147 GLU A CA 1
ATOM 1074 C C . GLU A 1 147 ? -15.944 6.468 9.933 1.00 91.19 147 GLU A C 1
ATOM 1076 O O . GLU A 1 147 ? -15.466 7.463 9.388 1.00 91.19 147 GLU A O 1
ATOM 1081 N N . TRP A 1 148 ? -15.509 5.235 9.685 1.00 96.00 148 TRP A N 1
ATOM 1082 C CA . TRP A 1 148 ? -14.443 4.916 8.738 1.00 96.00 148 TRP A CA 1
ATOM 1083 C C . TRP A 1 148 ? -14.986 4.056 7.603 1.00 96.00 148 TRP A C 1
ATOM 1085 O O . TRP A 1 148 ? -15.672 3.064 7.854 1.00 96.00 148 TRP A O 1
ATOM 1095 N N . ARG A 1 149 ? -14.684 4.417 6.353 1.00 95.81 149 ARG A N 1
ATOM 1096 C CA . ARG A 1 149 ? -15.186 3.712 5.162 1.00 95.81 149 ARG A CA 1
ATOM 1097 C C . ARG A 1 149 ? -14.114 3.563 4.095 1.00 95.81 149 ARG A C 1
ATOM 1099 O O . ARG A 1 149 ? -13.241 4.421 3.966 1.00 95.81 149 ARG A O 1
ATOM 1106 N N . LEU A 1 150 ? -14.216 2.504 3.298 1.00 94.56 150 LEU A N 1
ATOM 1107 C CA . LEU A 1 150 ? -13.424 2.322 2.089 1.00 94.56 150 LEU A CA 1
ATOM 1108 C C . LEU A 1 150 ? -14.243 2.808 0.889 1.00 94.56 150 LEU A C 1
ATOM 1110 O O . LEU A 1 150 ? -15.188 2.160 0.444 1.00 94.56 150 LEU A O 1
ATOM 1114 N N . ILE A 1 151 ? -13.878 3.965 0.350 1.00 93.50 151 ILE A N 1
ATOM 1115 C CA . ILE A 1 151 ? -14.551 4.582 -0.794 1.00 93.50 151 ILE A CA 1
ATOM 1116 C C . ILE A 1 151 ? -13.728 4.423 -2.073 1.00 93.50 151 ILE A C 1
ATOM 1118 O O . ILE A 1 151 ? -12.535 4.134 -2.041 1.00 93.50 151 ILE A O 1
ATOM 1122 N N . ASN A 1 152 ? -14.357 4.631 -3.228 1.00 90.75 152 ASN A N 1
ATOM 1123 C CA . ASN A 1 152 ? -13.634 4.650 -4.499 1.00 90.75 152 ASN A CA 1
ATOM 1124 C C . ASN A 1 152 ? -12.818 5.941 -4.626 1.00 90.75 152 ASN A C 1
ATOM 1126 O O . ASN A 1 152 ? -13.348 7.036 -4.428 1.00 90.75 152 ASN A O 1
ATOM 1130 N N . GLN A 1 153 ? -11.562 5.817 -5.044 1.00 85.94 153 GLN A N 1
ATOM 1131 C CA . GLN A 1 153 ? -10.709 6.953 -5.364 1.00 85.94 153 GLN A CA 1
ATOM 1132 C C . GLN A 1 153 ? -11.134 7.525 -6.722 1.00 85.94 153 GLN A C 1
ATOM 1134 O O . GLN A 1 153 ? -10.833 6.968 -7.779 1.00 85.94 153 GLN A O 1
ATOM 1139 N N . GLN A 1 154 ? -11.902 8.616 -6.691 1.00 76.12 154 GLN A N 1
ATOM 1140 C CA . GLN A 1 154 ? -12.447 9.231 -7.906 1.00 76.12 154 GLN A CA 1
ATOM 1141 C C . GLN A 1 154 ? -11.547 10.307 -8.508 1.00 76.12 154 GLN A C 1
ATOM 1143 O O . GLN A 1 154 ? -11.620 10.547 -9.708 1.00 76.12 154 GLN A O 1
ATOM 1148 N N . GLN A 1 155 ? -10.718 10.965 -7.696 1.00 70.62 155 GLN A N 1
ATOM 1149 C CA . GLN A 1 155 ? -9.925 12.109 -8.132 1.00 70.62 155 GLN A CA 1
ATOM 1150 C C . GLN A 1 155 ? -8.454 11.940 -7.779 1.00 70.62 155 GLN A C 1
ATOM 1152 O O . GLN A 1 155 ? -8.096 11.355 -6.757 1.00 70.62 155 GLN A O 1
ATOM 1157 N N . HIS A 1 156 ? -7.614 12.510 -8.638 1.00 68.81 156 HIS A N 1
ATOM 1158 C CA . HIS A 1 156 ? -6.213 12.750 -8.342 1.00 68.81 156 HIS A CA 1
ATOM 1159 C C . HIS A 1 156 ? -6.109 13.706 -7.141 1.00 68.81 156 HIS A C 1
ATOM 1161 O O . HIS A 1 156 ? -6.604 14.833 -7.200 1.00 68.81 156 HIS A O 1
ATOM 1167 N N . ALA A 1 157 ? -5.455 13.278 -6.061 1.00 68.31 157 ALA A N 1
ATOM 1168 C CA . ALA A 1 157 ? -5.083 14.167 -4.963 1.00 68.31 157 ALA A CA 1
ATOM 1169 C C . ALA A 1 157 ? -3.707 14.785 -5.274 1.00 68.31 157 ALA A C 1
ATOM 1171 O O . ALA A 1 157 ? -2.821 14.033 -5.673 1.00 68.31 157 ALA A O 1
ATOM 1172 N N . PRO A 1 158 ? -3.497 16.108 -5.109 1.00 67.31 158 PRO A N 1
ATOM 1173 C CA . PRO A 1 158 ? -2.190 16.742 -5.334 1.00 67.31 158 PRO A CA 1
ATOM 1174 C C . PRO A 1 158 ? -1.043 16.074 -4.563 1.00 67.31 158 PRO A C 1
ATOM 1176 O O . PRO A 1 158 ? 0.086 16.070 -5.037 1.00 67.31 158 PRO A O 1
ATOM 1179 N N . GLU A 1 159 ? -1.360 15.481 -3.412 1.00 77.69 159 GLU A N 1
ATOM 1180 C CA . GLU A 1 159 ? -0.452 14.717 -2.559 1.00 77.69 159 GLU A CA 1
ATOM 1181 C C . GLU A 1 159 ? -1.047 13.318 -2.358 1.00 77.69 159 GLU A C 1
ATOM 1183 O O . GLU A 1 159 ? -1.741 13.038 -1.379 1.00 77.69 159 GLU A O 1
ATOM 1188 N N . TRP A 1 160 ? -0.878 12.438 -3.348 1.00 90.25 160 TRP A N 1
ATOM 1189 C CA . TRP A 1 160 ? -1.327 11.054 -3.216 1.00 90.25 160 TRP A CA 1
ATOM 1190 C C . TRP A 1 160 ? -0.355 10.275 -2.330 1.00 90.25 160 TRP A C 1
ATOM 1192 O O . TRP A 1 160 ? 0.793 10.044 -2.699 1.00 90.25 160 TRP A O 1
ATOM 1202 N N . VAL A 1 161 ? -0.840 9.799 -1.183 1.00 91.19 161 VAL A N 1
ATOM 1203 C CA . VAL A 1 161 ? -0.045 9.041 -0.202 1.00 91.19 161 VAL A CA 1
ATOM 1204 C C . VAL A 1 161 ? 0.644 7.792 -0.767 1.00 91.19 161 VAL A C 1
ATOM 1206 O O . VAL A 1 161 ? 1.690 7.372 -0.276 1.00 91.19 161 VAL A O 1
ATOM 1209 N N . GLY A 1 162 ? 0.09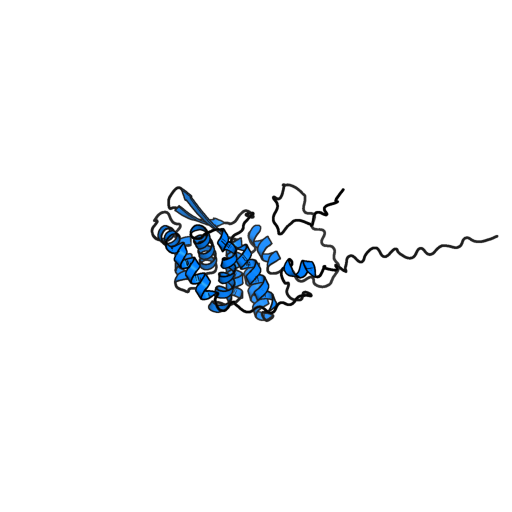3 7.209 -1.834 1.00 94.62 162 GLY A N 1
ATOM 1210 C CA . GLY A 1 162 ? 0.686 6.055 -2.505 1.00 94.62 162 GLY A CA 1
ATOM 1211 C C . GLY A 1 162 ? 1.885 6.386 -3.396 1.00 94.62 162 GLY A C 1
ATOM 1212 O O . GLY A 1 162 ? 2.543 5.460 -3.865 1.00 94.62 162 GLY A O 1
ATOM 1213 N N . GLU A 1 163 ? 2.206 7.662 -3.623 1.00 94.94 163 GLU A N 1
ATOM 1214 C CA . GLU A 1 163 ? 3.263 8.076 -4.548 1.00 94.94 163 GLU A CA 1
ATOM 1215 C C . GLU A 1 163 ? 4.642 7.472 -4.205 1.00 94.94 163 GLU A C 1
ATOM 1217 O O . GLU A 1 163 ? 5.220 6.814 -5.078 1.00 94.94 163 GLU A O 1
ATOM 1222 N N . PRO A 1 164 ? 5.160 7.570 -2.961 1.00 96.12 164 PRO A N 1
ATOM 1223 C CA . PRO A 1 164 ? 6.449 6.965 -2.614 1.00 96.12 164 PRO A CA 1
ATOM 1224 C C . PRO A 1 164 ? 6.442 5.436 -2.752 1.00 96.12 164 PRO A C 1
ATOM 1226 O O . PRO A 1 164 ? 7.452 4.829 -3.116 1.00 96.12 164 PRO A O 1
ATOM 1229 N N . VAL A 1 165 ? 5.292 4.805 -2.496 1.00 97.94 165 VAL A N 1
ATOM 1230 C CA . VAL A 1 165 ? 5.096 3.355 -2.641 1.00 97.94 165 VAL A CA 1
ATOM 1231 C C . VAL A 1 165 ? 5.167 2.956 -4.118 1.00 97.94 165 VAL A C 1
ATOM 1233 O O . VAL A 1 165 ? 5.862 2.004 -4.474 1.00 97.94 165 VAL A O 1
ATOM 1236 N N . ALA A 1 166 ? 4.503 3.713 -4.995 1.00 96.75 166 ALA A N 1
ATOM 1237 C CA . ALA A 1 166 ? 4.485 3.480 -6.434 1.00 96.75 166 ALA A CA 1
ATOM 1238 C C . ALA A 1 166 ? 5.860 3.714 -7.079 1.00 96.75 166 ALA A C 1
ATOM 1240 O O . ALA A 1 166 ? 6.303 2.887 -7.877 1.00 96.75 166 ALA A O 1
ATOM 1241 N N . GLN A 1 167 ? 6.569 4.784 -6.701 1.00 94.88 167 GLN A N 1
ATOM 1242 C CA . GLN A 1 167 ? 7.946 5.049 -7.145 1.00 94.88 167 GLN A CA 1
ATOM 1243 C C . GLN A 1 167 ? 8.890 3.911 -6.761 1.00 94.88 167 GLN A C 1
ATOM 1245 O O . GLN A 1 167 ? 9.694 3.429 -7.573 1.00 94.88 167 GLN A O 1
ATOM 1250 N N . ARG A 1 168 ? 8.763 3.428 -5.521 1.00 96.44 168 ARG A N 1
ATOM 1251 C CA . ARG A 1 168 ? 9.571 2.311 -5.051 1.00 96.44 168 ARG A CA 1
ATOM 1252 C C . ARG A 1 168 ? 9.243 1.019 -5.793 1.00 96.44 168 ARG A C 1
ATOM 1254 O O . ARG A 1 168 ? 10.165 0.355 -6.262 1.00 96.44 168 ARG A O 1
ATOM 1261 N N . LEU A 1 169 ? 7.962 0.697 -5.974 1.00 96.88 169 LEU A N 1
ATOM 1262 C CA . LEU A 1 169 ? 7.534 -0.467 -6.751 1.00 96.88 169 LEU A CA 1
ATOM 1263 C C . LEU A 1 169 ? 8.053 -0.408 -8.193 1.00 96.88 169 LEU A C 1
ATOM 1265 O O . LEU A 1 169 ? 8.593 -1.395 -8.686 1.00 96.88 169 LEU A O 1
ATOM 1269 N N . ARG A 1 170 ? 7.949 0.745 -8.863 1.00 95.06 170 ARG A N 1
ATOM 1270 C CA . ARG A 1 170 ? 8.478 0.931 -10.221 1.00 95.06 170 ARG A CA 1
ATOM 1271 C C . ARG A 1 170 ? 9.966 0.607 -10.299 1.00 95.06 170 ARG A C 1
ATOM 1273 O O . ARG A 1 170 ? 10.402 -0.040 -11.245 1.00 95.06 170 ARG A O 1
ATOM 1280 N N . THR A 1 171 ? 10.719 1.024 -9.288 1.00 93.25 171 THR A N 1
ATOM 1281 C CA . THR A 1 171 ? 12.150 0.736 -9.173 1.00 93.25 171 THR A CA 1
ATOM 1282 C C . THR A 1 171 ? 12.421 -0.759 -8.966 1.00 93.25 171 THR A C 1
ATOM 1284 O O . THR A 1 171 ? 13.340 -1.300 -9.567 1.00 93.25 171 THR A O 1
ATOM 1287 N N . LEU A 1 172 ? 11.608 -1.470 -8.180 1.00 94.56 172 LEU A N 1
ATOM 1288 C CA . LEU A 1 172 ? 11.720 -2.931 -8.042 1.00 94.56 172 LEU A CA 1
ATOM 1289 C C . LEU A 1 172 ? 11.374 -3.663 -9.352 1.00 94.56 172 LEU A C 1
ATOM 1291 O O . LEU A 1 172 ? 12.026 -4.638 -9.719 1.00 94.56 172 LEU A O 1
ATOM 1295 N N . LEU A 1 173 ? 10.389 -3.173 -10.109 1.00 93.62 173 LEU A N 1
ATOM 1296 C CA . LEU A 1 173 ? 9.984 -3.774 -11.383 1.00 93.62 173 LEU A CA 1
ATOM 1297 C C . LEU A 1 173 ? 11.082 -3.729 -12.461 1.00 93.62 173 LEU A C 1
ATOM 1299 O O . LEU A 1 173 ? 11.010 -4.490 -13.430 1.00 93.62 173 LEU A O 1
ATOM 1303 N N . THR A 1 174 ? 12.110 -2.885 -12.320 1.00 91.19 174 THR A N 1
ATOM 1304 C CA . THR A 1 174 ? 13.218 -2.850 -13.287 1.00 91.19 174 THR A CA 1
ATOM 1305 C C . THR A 1 174 ? 14.201 -4.005 -13.132 1.00 91.19 174 THR A C 1
ATOM 1307 O O . THR A 1 174 ? 14.915 -4.288 -14.091 1.00 91.19 174 THR A O 1
ATOM 1310 N N . THR A 1 175 ? 14.234 -4.686 -11.981 1.00 89.12 175 THR A N 1
ATOM 1311 C CA . THR A 1 175 ? 15.194 -5.771 -11.702 1.00 89.12 175 THR A CA 1
ATOM 1312 C C . THR A 1 175 ? 14.609 -7.169 -11.728 1.00 89.12 175 THR A C 1
ATOM 1314 O O . THR A 1 175 ? 15.357 -8.138 -11.850 1.00 89.12 175 THR A O 1
ATOM 1317 N N . VAL A 1 176 ? 13.288 -7.303 -11.621 1.00 91.25 176 VAL A N 1
ATOM 1318 C CA . VAL A 1 176 ? 12.649 -8.620 -11.637 1.00 91.25 176 VAL A CA 1
ATOM 1319 C C . VAL A 1 176 ? 12.754 -9.289 -13.013 1.00 91.25 176 VAL A C 1
ATOM 1321 O O . VAL A 1 176 ? 12.784 -8.640 -14.070 1.00 91.25 176 VAL A O 1
ATOM 1324 N N . ASN A 1 177 ? 12.789 -10.622 -12.995 1.00 91.56 177 ASN A N 1
ATOM 1325 C CA . ASN A 1 177 ? 12.771 -11.433 -14.209 1.00 91.56 177 ASN A CA 1
ATOM 1326 C C . ASN A 1 177 ? 11.474 -11.211 -15.022 1.00 91.56 177 ASN A C 1
ATOM 1328 O O . ASN A 1 177 ? 10.492 -10.652 -14.527 1.00 91.56 177 ASN A O 1
ATOM 1332 N N . ASP A 1 178 ? 11.467 -11.640 -16.287 1.00 91.19 178 ASP A N 1
ATOM 1333 C CA . ASP A 1 178 ? 10.331 -11.418 -17.191 1.00 91.19 178 ASP A CA 1
ATOM 1334 C C . ASP A 1 178 ? 9.022 -12.049 -16.704 1.00 91.19 178 ASP A C 1
ATOM 1336 O O . ASP A 1 178 ? 7.966 -11.442 -16.882 1.00 91.19 178 ASP A O 1
ATOM 1340 N N . ALA A 1 179 ? 9.079 -13.224 -16.069 1.00 94.06 179 ALA A N 1
ATOM 1341 C CA . ALA A 1 179 ? 7.895 -13.918 -15.566 1.00 94.06 179 ALA A CA 1
ATOM 1342 C C . ALA A 1 179 ? 7.225 -13.130 -14.429 1.00 94.06 179 ALA A C 1
ATOM 1344 O O . ALA A 1 179 ? 6.035 -12.828 -14.495 1.00 94.06 179 ALA A O 1
ATOM 1345 N N . ASN A 1 180 ? 8.010 -12.707 -13.439 1.00 95.06 180 ASN A N 1
ATOM 1346 C CA . ASN A 1 180 ? 7.547 -11.906 -12.309 1.00 95.06 180 ASN A CA 1
ATOM 1347 C C . ASN A 1 180 ? 7.071 -10.519 -12.761 1.00 95.06 180 ASN A C 1
ATOM 1349 O O . ASN A 1 180 ? 6.060 -10.017 -12.274 1.00 95.06 180 ASN A O 1
ATOM 1353 N N . HIS A 1 181 ? 7.763 -9.908 -13.729 1.00 94.12 181 HIS A N 1
ATOM 1354 C CA . HIS A 1 181 ? 7.305 -8.665 -14.342 1.00 94.12 181 HIS A CA 1
ATOM 1355 C C . HIS A 1 181 ? 5.951 -8.852 -15.041 1.00 94.12 181 HIS A C 1
ATOM 1357 O O . HIS A 1 181 ? 5.059 -8.025 -14.883 1.00 94.12 181 HIS A O 1
ATOM 1363 N N . ALA A 1 182 ? 5.783 -9.916 -15.831 1.00 94.38 182 ALA A N 1
ATOM 1364 C CA . ALA A 1 182 ? 4.531 -10.197 -16.531 1.00 94.38 182 ALA A CA 1
ATOM 1365 C C . ALA A 1 182 ? 3.370 -10.433 -15.554 1.00 94.38 182 ALA A C 1
ATOM 1367 O O . ALA A 1 182 ? 2.294 -9.877 -15.765 1.00 94.38 182 ALA A O 1
ATOM 1368 N N . ALA A 1 183 ? 3.606 -11.174 -14.466 1.00 96.44 183 ALA A N 1
ATOM 1369 C CA . ALA A 1 183 ? 2.627 -11.379 -13.399 1.00 96.44 183 ALA A CA 1
ATOM 1370 C C . ALA A 1 183 ? 2.217 -10.051 -12.739 1.00 96.44 183 ALA A C 1
ATOM 1372 O O . ALA A 1 183 ? 1.032 -9.734 -12.670 1.00 96.44 183 ALA A O 1
ATOM 1373 N N . ALA A 1 184 ? 3.185 -9.208 -12.364 1.00 97.12 184 ALA A N 1
ATOM 1374 C CA . ALA A 1 184 ? 2.901 -7.888 -11.798 1.00 97.12 184 ALA A CA 1
ATOM 1375 C C . ALA A 1 184 ? 2.105 -6.985 -12.757 1.00 97.12 184 ALA A C 1
ATOM 1377 O O . ALA A 1 184 ? 1.157 -6.314 -12.349 1.00 97.12 184 ALA A O 1
ATOM 1378 N N . VAL A 1 185 ? 2.449 -6.984 -14.050 1.00 95.81 185 VAL A N 1
ATOM 1379 C CA . VAL A 1 185 ? 1.699 -6.235 -15.070 1.00 95.81 185 VAL A CA 1
ATOM 1380 C C . VAL A 1 185 ? 0.271 -6.760 -15.212 1.00 95.81 185 VAL A C 1
ATOM 1382 O O . VAL A 1 185 ? -0.644 -5.954 -15.377 1.00 95.81 185 VAL A O 1
ATOM 1385 N N . ALA A 1 186 ? 0.058 -8.076 -15.133 1.00 96.19 186 ALA A N 1
ATOM 1386 C CA . ALA A 1 186 ? -1.278 -8.663 -15.168 1.00 96.19 186 ALA A CA 1
ATOM 1387 C C . ALA A 1 186 ? -2.127 -8.209 -13.967 1.00 96.19 186 ALA A C 1
ATOM 1389 O O . ALA A 1 186 ? -3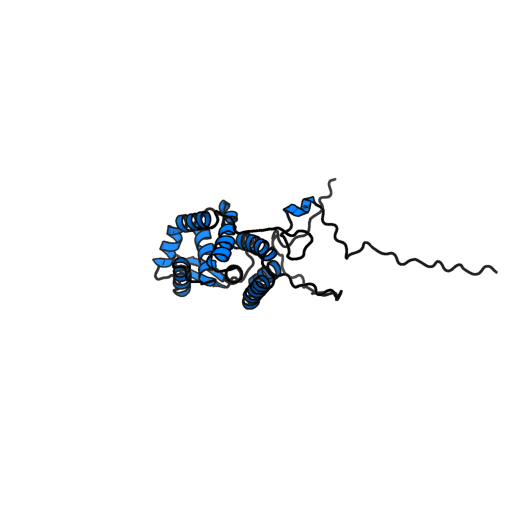.260 -7.766 -14.161 1.00 96.19 186 ALA A O 1
ATOM 1390 N N . GLU A 1 187 ? -1.560 -8.209 -12.756 1.00 97.56 187 GLU A N 1
ATOM 1391 C CA . GLU A 1 187 ? -2.240 -7.726 -11.546 1.00 97.56 187 GLU A CA 1
ATOM 1392 C C . GLU A 1 187 ? -2.619 -6.238 -11.639 1.00 97.56 187 GLU A C 1
ATOM 1394 O O . GLU A 1 187 ? -3.736 -5.850 -11.277 1.00 97.56 187 GLU A O 1
ATOM 1399 N N . ILE A 1 188 ? -1.726 -5.399 -12.175 1.00 96.19 188 ILE A N 1
ATOM 1400 C CA . ILE A 1 188 ? -2.000 -3.976 -12.431 1.00 96.19 188 ILE A CA 1
ATOM 1401 C C . ILE A 1 188 ? -3.108 -3.829 -13.482 1.00 96.19 188 ILE A C 1
ATOM 1403 O O . ILE A 1 188 ? -4.042 -3.041 -13.313 1.00 96.19 188 ILE A O 1
ATOM 1407 N N . ALA A 1 189 ? -3.031 -4.596 -14.572 1.00 94.12 189 ALA A N 1
ATOM 1408 C CA . ALA A 1 189 ? -3.986 -4.524 -15.671 1.00 94.12 189 ALA A CA 1
ATOM 1409 C C . ALA A 1 189 ? -5.399 -4.953 -15.255 1.00 94.12 189 ALA A C 1
ATOM 1411 O O . ALA A 1 189 ? -6.369 -4.352 -15.718 1.00 94.12 189 ALA A O 1
ATOM 1412 N N . ALA A 1 190 ? -5.529 -5.931 -14.356 1.00 95.81 190 ALA A N 1
ATOM 1413 C CA . ALA A 1 190 ? -6.813 -6.369 -13.806 1.00 95.81 190 ALA A CA 1
ATOM 1414 C C . ALA A 1 190 ? -7.518 -5.281 -12.969 1.00 95.81 190 ALA A C 1
ATOM 1416 O O . ALA A 1 190 ? -8.728 -5.336 -12.764 1.00 95.81 190 ALA A O 1
ATOM 1417 N N . ARG A 1 191 ? -6.774 -4.268 -12.513 1.00 94.94 191 ARG A N 1
ATOM 1418 C CA . ARG A 1 191 ? -7.202 -3.247 -11.543 1.00 94.94 191 ARG A CA 1
ATOM 1419 C C . ARG A 1 191 ? -7.330 -1.838 -12.135 1.00 94.94 191 ARG A C 1
ATOM 1421 O O . ARG A 1 191 ? -7.440 -0.855 -11.410 1.00 94.94 191 ARG A O 1
ATOM 1428 N N . ARG A 1 192 ? -7.353 -1.716 -13.465 1.00 91.31 192 ARG A N 1
ATOM 1429 C CA . ARG A 1 192 ? -7.409 -0.432 -14.197 1.00 91.31 192 ARG A CA 1
ATOM 1430 C C . ARG A 1 192 ? -8.832 0.081 -14.484 1.00 91.31 192 ARG A C 1
ATOM 1432 O O . ARG A 1 192 ? -9.041 0.822 -15.440 1.00 91.31 192 ARG A O 1
ATOM 1439 N N . ASP A 1 193 ? -9.827 -0.326 -13.702 1.00 91.25 193 ASP A N 1
ATOM 1440 C CA . ASP A 1 193 ? -11.248 0.006 -13.911 1.00 91.25 193 ASP A CA 1
ATOM 1441 C C . ASP A 1 193 ? -11.620 1.444 -13.499 1.00 91.25 193 ASP A C 1
ATOM 1443 O O . ASP A 1 193 ? -12.717 1.916 -13.796 1.00 91.25 193 ASP A O 1
ATOM 1447 N N . ARG A 1 194 ? -10.709 2.169 -12.839 1.00 89.69 194 ARG A N 1
ATOM 1448 C CA . ARG A 1 194 ? -10.898 3.558 -12.385 1.00 89.69 194 ARG A CA 1
ATOM 1449 C C . ARG A 1 194 ? -9.943 4.517 -13.087 1.00 89.69 194 ARG A C 1
ATOM 1451 O O . ARG A 1 194 ? -8.881 4.122 -13.553 1.00 89.69 194 ARG A O 1
ATOM 1458 N N . GLU A 1 195 ? -10.311 5.794 -13.178 1.00 90.44 195 GLU A N 1
ATOM 1459 C CA . GLU A 1 195 ? -9.485 6.816 -13.841 1.00 90.44 195 GLU A CA 1
ATOM 1460 C C . GLU A 1 195 ? -8.096 6.940 -13.213 1.00 90.44 195 GLU A C 1
ATOM 1462 O O . GLU A 1 195 ? -7.100 6.751 -13.906 1.00 90.44 195 GLU A O 1
ATOM 1467 N N . PHE A 1 196 ? -8.021 7.154 -11.900 1.00 91.50 196 PHE A N 1
ATOM 1468 C CA . PHE A 1 196 ? -6.732 7.294 -11.229 1.00 91.50 196 PHE A CA 1
ATOM 1469 C C . PHE A 1 196 ? -5.915 5.990 -11.243 1.00 91.50 196 PHE A C 1
ATOM 1471 O O . PHE A 1 196 ? -4.711 6.014 -11.489 1.00 91.50 196 PHE A O 1
ATOM 1478 N N . ALA A 1 197 ? -6.577 4.834 -11.128 1.00 92.62 197 ALA A N 1
ATOM 1479 C CA . ALA A 1 197 ? -5.927 3.535 -11.289 1.00 92.62 197 ALA A CA 1
ATOM 1480 C C . ALA A 1 197 ? -5.322 3.334 -12.691 1.00 92.62 197 ALA A C 1
ATOM 1482 O O . ALA A 1 197 ? -4.251 2.747 -12.807 1.00 92.62 197 ALA A O 1
ATOM 1483 N N . ARG A 1 198 ? -5.943 3.861 -13.760 1.00 93.12 198 ARG A N 1
ATOM 1484 C CA . ARG A 1 198 ? -5.353 3.856 -15.114 1.00 93.12 198 ARG A CA 1
ATOM 1485 C C . ARG A 1 198 ? -4.091 4.708 -15.196 1.00 93.12 198 ARG A C 1
ATOM 1487 O O . ARG A 1 198 ? -3.144 4.293 -15.857 1.00 93.12 198 ARG A O 1
ATOM 1494 N N . ILE A 1 199 ? -4.067 5.859 -14.523 1.00 92.31 199 ILE A N 1
ATOM 1495 C CA . ILE A 1 199 ? -2.891 6.740 -14.469 1.00 92.31 199 ILE A CA 1
ATOM 1496 C C . ILE A 1 199 ? -1.739 6.026 -13.758 1.00 92.31 199 ILE A C 1
ATOM 1498 O O . ILE A 1 199 ? -0.653 5.903 -14.320 1.00 92.31 199 ILE A O 1
ATOM 1502 N N . VAL A 1 200 ? -1.990 5.479 -12.566 1.00 93.81 200 VAL A N 1
ATOM 1503 C CA . VAL A 1 200 ? -0.978 4.732 -11.803 1.00 93.81 200 VAL A CA 1
ATOM 1504 C C . VAL A 1 200 ? -0.530 3.478 -12.557 1.00 93.81 200 VAL A C 1
ATOM 1506 O O . VAL A 1 200 ? 0.662 3.187 -12.602 1.00 93.81 200 VAL A O 1
ATOM 1509 N N . ALA A 1 201 ? -1.441 2.769 -13.228 1.00 94.31 201 ALA A N 1
ATOM 1510 C CA . ALA A 1 201 ? -1.098 1.624 -14.069 1.00 94.31 201 ALA A CA 1
ATOM 1511 C C . ALA A 1 201 ? -0.186 2.010 -15.243 1.00 94.31 201 ALA A C 1
ATOM 1513 O O . ALA A 1 201 ? 0.820 1.342 -15.478 1.00 94.31 201 ALA A O 1
ATOM 1514 N N . ALA A 1 202 ? -0.503 3.095 -15.957 1.00 92.94 202 ALA A N 1
ATOM 1515 C CA . ALA A 1 202 ? 0.324 3.611 -17.046 1.00 92.94 202 ALA A CA 1
ATOM 1516 C C . ALA A 1 202 ? 1.694 4.086 -16.547 1.00 92.94 202 ALA A C 1
ATOM 1518 O O . ALA A 1 202 ? 2.698 3.912 -17.241 1.00 92.94 202 ALA A O 1
ATOM 1519 N N . TYR A 1 203 ? 1.742 4.640 -15.332 1.00 92.62 203 TYR A N 1
ATOM 1520 C CA . TYR A 1 203 ? 2.993 4.967 -14.674 1.00 92.62 203 TYR A CA 1
ATOM 1521 C C . TYR A 1 203 ? 3.808 3.710 -14.369 1.00 92.62 203 TYR A C 1
ATOM 1523 O O . TYR A 1 203 ? 4.944 3.642 -14.813 1.00 92.62 203 TYR A O 1
ATOM 1531 N N . LEU A 1 204 ? 3.265 2.709 -13.673 1.00 93.69 204 LEU A N 1
ATOM 1532 C CA . LEU A 1 204 ? 4.010 1.517 -13.241 1.00 93.69 204 LEU A CA 1
ATOM 1533 C C . LEU A 1 204 ? 4.431 0.616 -14.408 1.00 93.69 204 LEU A C 1
ATOM 1535 O O . LEU A 1 204 ? 5.571 0.153 -14.452 1.00 93.69 204 LEU A O 1
ATOM 1539 N N . ALA A 1 205 ? 3.525 0.399 -15.359 1.00 88.00 205 ALA A N 1
ATOM 1540 C CA . ALA A 1 205 ? 3.677 -0.513 -16.484 1.00 88.00 205 ALA A CA 1
ATOM 1541 C C . ALA A 1 205 ? 3.404 0.224 -17.807 1.00 88.00 205 ALA A C 1
ATOM 1543 O O . ALA A 1 205 ? 2.382 -0.018 -18.458 1.00 88.00 205 ALA A O 1
ATOM 1544 N N . PRO A 1 206 ? 4.300 1.138 -18.225 1.00 78.81 206 PRO A N 1
ATOM 1545 C CA . PRO A 1 206 ? 4.104 1.877 -19.459 1.00 78.81 206 PRO A CA 1
ATOM 1546 C C . PRO A 1 206 ? 4.031 0.889 -20.630 1.00 78.81 206 PRO A C 1
ATOM 1548 O O . PRO A 1 206 ? 4.865 -0.026 -20.697 1.00 78.81 206 PRO A O 1
ATOM 1551 N N . PRO A 1 207 ? 3.069 1.053 -21.559 1.00 63.53 207 PRO A N 1
ATOM 1552 C CA . PRO A 1 207 ? 2.924 0.146 -22.686 1.00 63.53 207 PRO A CA 1
ATOM 1553 C C . PRO A 1 207 ? 4.261 0.017 -23.416 1.00 63.53 207 PRO A C 1
ATOM 1555 O O . PRO A 1 207 ? 4.983 1.001 -23.635 1.00 63.53 207 PRO A O 1
ATOM 1558 N N . ARG A 1 208 ? 4.631 -1.224 -23.755 1.00 60.03 208 ARG A N 1
ATOM 1559 C CA . ARG A 1 208 ? 5.793 -1.462 -24.611 1.00 60.03 208 ARG A CA 1
ATOM 1560 C C . ARG A 1 208 ? 5.514 -0.727 -25.919 1.00 60.03 208 ARG A C 1
ATOM 1562 O O . ARG A 1 208 ? 4.505 -0.998 -26.561 1.00 60.03 208 ARG A O 1
ATOM 1569 N N . ARG A 1 209 ? 6.394 0.196 -26.316 1.00 53.22 209 ARG A N 1
ATOM 1570 C CA . ARG A 1 209 ? 6.413 0.653 -27.707 1.00 53.22 209 ARG A CA 1
ATOM 1571 C C . ARG A 1 209 ? 6.913 -0.544 -28.505 1.00 53.22 209 ARG A C 1
ATOM 1573 O O . ARG A 1 209 ? 8.109 -0.812 -28.523 1.00 53.22 209 ARG A O 1
ATOM 1580 N N . THR A 1 210 ? 6.002 -1.328 -29.073 1.00 43.28 210 THR A N 1
ATOM 1581 C CA . THR A 1 210 ? 6.364 -2.188 -30.199 1.00 43.28 210 THR A CA 1
ATOM 1582 C C . THR A 1 210 ? 6.848 -1.241 -31.283 1.00 43.28 210 THR A C 1
ATOM 1584 O O . THR A 1 210 ? 6.133 -0.295 -31.605 1.00 43.28 210 THR A O 1
ATOM 1587 N N . GLY A 1 211 ? 8.083 -1.417 -31.749 1.00 45.25 211 GLY A N 1
ATOM 1588 C CA . GLY A 1 211 ? 8.698 -0.557 -32.755 1.00 45.25 211 GLY A CA 1
ATOM 1589 C C . GLY A 1 211 ? 7.861 -0.531 -34.029 1.00 45.25 211 GLY A C 1
ATOM 1590 O O . GLY A 1 211 ? 8.009 -1.376 -34.899 1.00 45.25 211 GLY A O 1
ATOM 1591 N N . SER A 1 212 ? 6.948 0.424 -34.106 1.00 44.38 212 SER A N 1
ATOM 1592 C CA . SER A 1 212 ? 6.310 0.894 -35.319 1.00 44.38 212 SER A CA 1
ATOM 1593 C C . SER A 1 212 ? 5.980 2.364 -35.066 1.00 44.38 212 SER A C 1
ATOM 1595 O O . SER A 1 212 ? 5.311 2.665 -34.070 1.00 44.38 212 SER A O 1
ATOM 1597 N N . PRO A 1 213 ? 6.476 3.294 -35.894 1.00 40.06 213 PRO A N 1
ATOM 1598 C CA . PRO A 1 213 ? 6.084 4.691 -35.831 1.00 40.06 213 PRO A CA 1
ATOM 1599 C C . PRO A 1 213 ? 4.660 4.799 -36.385 1.00 40.06 213 PRO A C 1
ATOM 1601 O O . PRO A 1 213 ? 4.440 5.120 -37.545 1.00 40.06 213 PRO A O 1
ATOM 1604 N N . SER A 1 214 ? 3.671 4.454 -35.567 1.00 41.00 214 SER A N 1
ATOM 1605 C CA . SER A 1 214 ? 2.283 4.827 -35.817 1.00 41.00 214 SER A CA 1
ATOM 1606 C C . SER A 1 214 ? 1.921 5.889 -34.798 1.00 41.00 214 SER A C 1
ATOM 1608 O O . SER A 1 214 ? 1.789 5.617 -33.603 1.00 41.00 214 SER A O 1
ATOM 1610 N N . SER A 1 215 ? 1.842 7.120 -35.285 1.00 41.34 215 SER A N 1
ATOM 1611 C CA . SER A 1 215 ? 1.438 8.310 -34.554 1.00 41.34 215 SER A CA 1
ATOM 1612 C C . SER A 1 215 ? 0.087 8.063 -33.884 1.00 41.34 215 SER A C 1
ATOM 1614 O O . SER A 1 215 ? -0.951 8.049 -34.540 1.00 41.34 215 SER A O 1
ATOM 1616 N N . VAL A 1 216 ? 0.079 7.855 -32.567 1.00 38.25 216 VAL A N 1
ATOM 1617 C CA . VAL A 1 216 ? -1.162 7.910 -31.790 1.00 38.25 216 VAL A CA 1
ATOM 1618 C C . VAL A 1 216 ? -1.371 9.366 -31.405 1.00 38.25 216 VAL A C 1
ATOM 1620 O O . VAL A 1 216 ? -0.932 9.823 -30.351 1.00 38.25 216 VAL A O 1
ATOM 1623 N N . THR A 1 217 ? -2.042 10.112 -32.277 1.00 37.31 217 THR A N 1
ATOM 1624 C CA . THR A 1 217 ? -2.635 11.395 -31.905 1.00 37.31 217 THR A CA 1
ATOM 1625 C C . THR A 1 217 ? -3.879 11.104 -31.070 1.00 37.31 217 THR A C 1
ATOM 1627 O O . THR A 1 217 ? -4.999 11.066 -31.575 1.00 37.31 217 THR A O 1
ATOM 1630 N N . THR A 1 218 ? -3.700 10.874 -29.769 1.00 34.81 218 THR A N 1
ATOM 1631 C CA . THR A 1 218 ? -4.821 10.985 -28.830 1.00 34.81 218 THR A CA 1
ATOM 1632 C C . THR A 1 218 ? -5.088 12.470 -28.629 1.00 34.81 218 THR A C 1
ATOM 1634 O O . THR A 1 218 ? -4.398 13.140 -27.864 1.00 34.81 218 THR A O 1
ATOM 1637 N N . SER A 1 219 ? -6.088 12.988 -29.340 1.00 31.92 219 SER A N 1
ATOM 1638 C CA . SER A 1 219 ? -6.692 14.287 -29.049 1.00 31.92 219 SER A CA 1
ATOM 1639 C C . SER A 1 219 ? -7.301 14.243 -27.643 1.00 31.92 219 SER A C 1
ATOM 1641 O O . SER A 1 219 ? -8.383 13.697 -27.431 1.00 31.92 219 SER A O 1
ATOM 1643 N N . LEU A 1 220 ? -6.577 14.777 -26.660 1.00 36.25 220 LEU A N 1
ATOM 1644 C CA . LEU A 1 220 ? -7.142 15.175 -25.376 1.00 36.25 220 LEU A CA 1
ATOM 1645 C C . LEU A 1 220 ? -7.724 16.577 -25.567 1.00 36.25 220 LEU A C 1
ATOM 1647 O O . LEU A 1 220 ? -6.989 17.556 -25.672 1.00 36.25 220 LEU A O 1
ATOM 1651 N N . SER A 1 221 ? -9.051 16.680 -25.649 1.00 30.94 221 SER A N 1
ATOM 1652 C CA . SER A 1 221 ? -9.728 17.978 -25.648 1.00 30.94 221 SER A CA 1
ATOM 1653 C C . SER A 1 221 ? -9.449 18.713 -24.325 1.00 30.94 221 SER A C 1
ATOM 1655 O O . SER A 1 221 ? -9.642 18.131 -23.253 1.00 30.94 221 SER A O 1
ATOM 1657 N N . PRO A 1 222 ? -9.010 19.984 -24.353 1.00 35.16 222 PRO A N 1
ATOM 1658 C CA . PRO A 1 222 ? -8.629 20.707 -23.153 1.00 35.16 222 PRO A CA 1
ATOM 1659 C C . PRO A 1 222 ? -9.868 21.327 -22.506 1.00 35.16 222 PRO A C 1
ATOM 1661 O O . PRO A 1 222 ? -10.224 22.470 -22.772 1.00 35.16 222 PRO A O 1
ATOM 1664 N N . THR A 1 223 ? -10.526 20.599 -21.608 1.00 45.31 223 THR A N 1
ATOM 1665 C CA . THR A 1 223 ? -11.488 21.213 -20.681 1.00 45.31 223 THR A CA 1
ATOM 1666 C C . THR A 1 223 ? -11.318 20.673 -19.275 1.00 45.31 223 THR A C 1
ATOM 1668 O O . THR A 1 223 ? -12.009 19.746 -18.864 1.00 45.31 223 THR A O 1
ATOM 1671 N N . ARG A 1 224 ? -10.399 21.303 -18.540 1.00 40.28 224 ARG A N 1
ATOM 1672 C CA . ARG A 1 224 ? -10.520 21.815 -17.159 1.00 40.28 224 ARG A CA 1
ATOM 1673 C C . ARG A 1 224 ? -9.106 22.011 -16.624 1.00 40.28 224 ARG A C 1
ATOM 1675 O O . ARG A 1 224 ? -8.259 21.144 -16.786 1.00 40.28 224 ARG A O 1
ATOM 1682 N N . ARG A 1 225 ? -8.864 23.178 -16.018 1.00 41.28 225 ARG A N 1
ATOM 1683 C CA . ARG A 1 225 ? -7.615 23.551 -15.335 1.00 41.28 225 ARG A CA 1
ATOM 1684 C C . ARG A 1 225 ? -7.120 22.379 -14.481 1.00 41.28 225 ARG A C 1
ATOM 1686 O O . ARG A 1 225 ? -7.689 22.108 -13.427 1.00 41.28 225 ARG A O 1
ATOM 1693 N N . THR A 1 226 ? -6.077 21.698 -14.937 1.00 38.75 226 THR A N 1
ATOM 1694 C CA . THR A 1 226 ? -5.338 20.738 -14.128 1.00 38.75 226 THR A CA 1
ATOM 1695 C C . THR A 1 226 ? -4.447 21.537 -13.187 1.00 38.75 226 THR A C 1
ATOM 1697 O O . THR A 1 226 ? -3.566 22.294 -13.595 1.00 38.75 226 THR A O 1
ATOM 1700 N N . SER A 1 227 ? -4.746 21.445 -11.896 1.00 43.03 227 SER A N 1
ATOM 1701 C CA . SER A 1 227 ? -3.870 21.956 -10.850 1.00 43.03 227 SER A CA 1
ATOM 1702 C C . SER A 1 227 ? -2.534 21.215 -10.911 1.00 43.03 227 SER A C 1
ATOM 1704 O O . SER A 1 227 ? -2.497 20.003 -11.129 1.00 43.03 227 SER A O 1
ATOM 1706 N N . ARG A 1 228 ? -1.444 21.975 -10.748 1.00 36.91 228 ARG A N 1
ATOM 1707 C CA . ARG A 1 228 ? -0.049 21.525 -10.839 1.00 36.91 228 ARG A CA 1
ATOM 1708 C C . ARG A 1 228 ? 0.170 20.219 -10.075 1.00 36.91 228 ARG A C 1
ATOM 1710 O O . ARG A 1 228 ? 0.133 20.208 -8.851 1.00 36.91 228 ARG A O 1
ATOM 1717 N N . CYS A 1 229 ? 0.448 19.156 -10.815 1.00 42.88 229 CYS A N 1
ATOM 1718 C CA . CYS A 1 229 ? 1.033 17.927 -10.297 1.00 42.88 229 CYS A CA 1
ATOM 1719 C C . CYS A 1 229 ? 2.472 17.877 -10.810 1.00 42.88 229 CYS A C 1
ATOM 1721 O O . CYS A 1 229 ? 2.695 18.149 -11.992 1.00 42.88 229 CYS A O 1
ATOM 1723 N N . GLY A 1 230 ? 3.437 17.504 -9.962 1.00 44.94 230 GLY A N 1
ATOM 1724 C CA . GLY A 1 230 ? 4.846 17.343 -10.369 1.00 44.94 230 GLY A CA 1
ATOM 1725 C C . GLY A 1 230 ? 5.054 16.328 -11.505 1.00 44.94 230 GLY A C 1
ATOM 1726 O O . GLY A 1 230 ? 6.089 16.326 -12.156 1.00 44.94 230 GLY A O 1
ATOM 1727 N N . TRP A 1 231 ? 4.028 15.522 -11.778 1.00 39.84 231 TRP A N 1
ATOM 1728 C CA . TRP A 1 231 ? 3.976 14.456 -12.771 1.00 39.84 231 TRP A CA 1
ATOM 1729 C C . TRP A 1 231 ? 3.513 14.903 -14.166 1.00 39.84 231 TRP A C 1
ATOM 1731 O O . TRP A 1 231 ? 3.630 14.131 -15.113 1.00 39.84 231 TRP A O 1
ATOM 1741 N N . CYS A 1 232 ? 2.933 16.104 -14.308 1.00 40.62 232 CYS A N 1
ATOM 1742 C CA . CYS A 1 232 ? 2.205 16.506 -15.524 1.00 40.62 232 CYS A CA 1
ATOM 1743 C C . CYS A 1 232 ? 2.578 17.881 -16.116 1.00 40.62 232 CYS A C 1
ATOM 1745 O O . CYS A 1 232 ? 1.875 18.328 -17.017 1.00 40.62 232 CYS A O 1
ATOM 1747 N N . CYS A 1 233 ? 3.660 18.552 -15.696 1.00 38.78 233 CYS A N 1
ATOM 1748 C CA . CYS A 1 233 ? 4.088 19.805 -16.345 1.00 38.78 233 CYS A CA 1
ATOM 1749 C C . CYS A 1 233 ? 5.590 19.875 -16.670 1.00 38.78 233 CYS A C 1
ATOM 1751 O O . CYS A 1 233 ? 6.434 19.941 -15.782 1.00 38.78 233 CYS A O 1
ATOM 1753 N N . GLU A 1 234 ? 5.840 19.889 -17.981 1.00 32.72 234 GLU A N 1
ATOM 1754 C CA . GLU A 1 234 ? 6.743 20.727 -18.789 1.00 32.72 234 GLU A CA 1
ATOM 1755 C C . GLU A 1 234 ? 7.673 21.725 -18.049 1.00 32.72 234 GLU A C 1
ATOM 1757 O O . GLU A 1 234 ? 7.212 22.510 -17.212 1.00 32.72 234 GLU A O 1
ATOM 1762 N N . PRO A 1 235 ? 8.981 21.766 -18.379 1.00 34.41 235 PRO A N 1
ATOM 1763 C CA . PRO A 1 235 ? 9.910 22.714 -17.778 1.00 34.41 235 PRO A CA 1
ATOM 1764 C C . PRO A 1 235 ? 9.674 24.123 -18.345 1.00 34.41 235 PRO A C 1
ATOM 1766 O O . PRO A 1 235 ? 9.992 24.410 -19.496 1.00 34.41 235 PRO A O 1
ATOM 1769 N N . SER A 1 236 ? 9.153 25.043 -17.530 1.00 41.28 236 SER A N 1
ATOM 1770 C CA . SER A 1 236 ? 9.099 26.459 -17.903 1.00 41.28 236 SER A CA 1
ATOM 1771 C C . SER A 1 236 ? 10.519 27.036 -17.949 1.00 41.28 236 SER A C 1
ATOM 1773 O O . SER A 1 236 ? 11.149 27.223 -16.902 1.00 41.28 236 SER A O 1
ATOM 1775 N N . ALA A 1 237 ? 11.012 27.343 -19.147 1.00 38.03 237 ALA A N 1
ATOM 1776 C CA . ALA A 1 237 ? 12.205 28.154 -19.337 1.00 38.03 237 ALA A CA 1
ATOM 1777 C C . ALA A 1 237 ? 11.993 29.530 -18.683 1.00 38.03 237 ALA A C 1
ATOM 1779 O O . ALA A 1 237 ? 11.091 30.279 -19.059 1.00 38.03 237 ALA A O 1
ATOM 1780 N N . ARG A 1 238 ? 12.811 29.866 -17.679 1.00 36.09 238 ARG A N 1
ATOM 1781 C CA . ARG A 1 238 ? 12.918 31.243 -17.190 1.00 36.09 238 ARG A CA 1
ATOM 1782 C C . ARG A 1 238 ? 13.844 32.000 -18.132 1.00 36.09 238 ARG A C 1
ATOM 1784 O O . ARG A 1 238 ? 15.050 31.776 -18.117 1.00 36.09 238 ARG A O 1
ATOM 1791 N N . SER A 1 239 ? 13.279 32.895 -18.930 1.00 40.75 239 SER A N 1
ATOM 1792 C CA . SER A 1 239 ? 14.017 33.997 -19.538 1.00 40.75 239 SER A CA 1
ATOM 1793 C C . SER A 1 239 ? 14.375 35.001 -18.439 1.00 40.75 239 SER A C 1
ATOM 1795 O O . SER A 1 239 ? 13.481 35.620 -17.861 1.00 40.75 239 SER A O 1
ATOM 1797 N N . ASN A 1 240 ? 15.664 35.144 -18.135 1.00 41.03 240 ASN A N 1
ATOM 1798 C CA . ASN A 1 240 ? 16.159 36.302 -17.395 1.00 41.03 240 ASN A CA 1
ATOM 1799 C C . ASN A 1 240 ? 16.245 37.491 -18.361 1.00 41.03 240 ASN A C 1
ATOM 1801 O O . ASN A 1 240 ? 16.842 37.376 -19.431 1.00 41.03 240 ASN A O 1
ATOM 1805 N N . SER A 1 241 ? 15.646 38.612 -17.968 1.00 47.88 241 SER A N 1
ATOM 1806 C CA . SER A 1 241 ? 16.019 39.960 -18.405 1.00 47.88 241 SER A CA 1
ATOM 1807 C C . SER A 1 241 ? 16.631 40.679 -17.215 1.00 47.88 241 SER A C 1
ATOM 1809 O O . SER A 1 241 ? 16.151 40.414 -16.087 1.00 47.88 241 SER A O 1
#

Foldseek 3Di:
DDDDDPPPDDPPPDDDPVDDPDPPVCVVVDQDAAPDPDQDDDAQDPCLVVLLVVLLVLLVVLLCLQQVDPLEDPVQNVLLVCVVVPHLRLLNLLSSLQSSVVRDDPVCLLSSLSSLSVQCVSPRLLSLLLNLLSLQQWHWDDDPDSHIYIHGDQDDDLDRSSVSNLSSSLSVLNNDDPVSNVSSLVSLVVSCPYDSSVVSSCVSCPDPPPPDPDDPPPPPPDPDDDDDRVPDDDDDDDDDD